Protein AF-A0AB35K454-F1 (afdb_monomer_lite)

Secondary structure (DSSP, 8-state):
--------TT-PPPTT-------TTS---GGGGSTTGGGT-S-------TT--HHHHHHHHHH-HHHHHHHHHHHTT--GGGS-HHHHT-HHHHHHHHHHHHHHHHHHHHS-HHHHHHHHH-HHHHHHHHHHHHHTTTS---------HHHHHHHHHHHHHTTS-SSSSHHHHHHHHSS---HHHHHHHHHHH-----S-----

Foldseek 3Di:
DPPPPPDDLVDQADPPPPPPPPPVPDPDDPVCPDPVNSLVSPDQAQFDPLLDAQVLLVVCCVPQQLLSLLNLVSRLSHRCVVDDPVLVPDLLNSLSSLLSSFVSLLVCLPPNQLVVVVVSPDVSNVSNSVSNVVVNPPGYDRDHHPDDPVVSNVSSPVQNLQSGDDRSHQVVNCVSPVDGHDVVSVVCCCVPVVRDDTNPDPDD

Sequence (204 aa):
MAQDKVFSPTLIPSLDNEIKVCHADELLDPLLCNSIVKILNYHTTVPYTFMMNQAQWDWVKQHYPFEHDLAIRFGLEFDLRQFSDEVLERYSFHTMMYLKFTLYAQKHSRNKGAEMITELAKDTFKARMAIAKQNFGEIIDLALSNASKPVLAANALATYTNNGPYGINEYMYKNVFGRTYDQATVSLYIQKYHYSPPNNRFSL

Radius of gyration: 17.92 Å; chains: 1; bounding box: 44×45×48 Å

pLDDT: mean 75.8, std 20.9, range [28.28, 96.69]

Structure (mmCIF, N/CA/C/O backbone):
data_AF-A0AB35K454-F1
#
_entry.id   AF-A0AB35K454-F1
#
loop_
_atom_site.group_PDB
_atom_site.id
_atom_site.type_symbol
_atom_site.label_atom_id
_atom_site.label_alt_id
_atom_site.label_comp_id
_atom_site.label_asym_id
_atom_site.label_entity_id
_atom_site.label_seq_id
_atom_site.pdbx_PDB_ins_code
_atom_site.Cartn_x
_atom_site.Cartn_y
_atom_site.Cartn_z
_atom_site.occupancy
_atom_site.B_iso_or_equiv
_atom_site.auth_seq_id
_atom_site.auth_comp_id
_atom_site.auth_asym_id
_atom_site.auth_atom_id
_atom_site.pdbx_PDB_model_num
ATOM 1 N N . MET A 1 1 ? -2.600 -1.052 32.392 1.00 28.28 1 MET A N 1
ATOM 2 C CA . MET A 1 1 ? -2.742 0.076 31.448 1.00 28.28 1 MET A CA 1
ATOM 3 C C . MET A 1 1 ? -1.618 -0.042 30.439 1.00 28.28 1 MET A C 1
ATOM 5 O O . MET A 1 1 ? -0.509 0.394 30.723 1.00 28.28 1 MET A O 1
ATOM 9 N N . ALA A 1 2 ? -1.859 -0.752 29.337 1.00 30.86 2 ALA A N 1
ATOM 10 C CA . ALA A 1 2 ? -0.888 -0.815 28.255 1.00 30.86 2 ALA A CA 1
ATOM 11 C C . ALA A 1 2 ? -0.759 0.599 27.682 1.00 30.86 2 ALA A C 1
ATOM 13 O O . ALA A 1 2 ? -1.766 1.232 27.375 1.00 30.86 2 ALA A O 1
ATOM 14 N N . GLN A 1 3 ? 0.461 1.130 27.642 1.00 31.09 3 GLN A N 1
ATOM 15 C CA . GLN A 1 3 ? 0.734 2.357 26.911 1.00 31.09 3 GLN A CA 1
ATOM 16 C C . GLN A 1 3 ? 0.410 2.078 25.447 1.00 31.09 3 GLN A C 1
ATOM 18 O O . GLN A 1 3 ? 1.180 1.398 24.768 1.00 31.09 3 GLN A O 1
ATOM 23 N N . ASP A 1 4 ? -0.717 2.605 24.974 1.00 35.97 4 ASP A N 1
ATOM 24 C CA . ASP A 1 4 ? -0.945 2.828 23.555 1.00 35.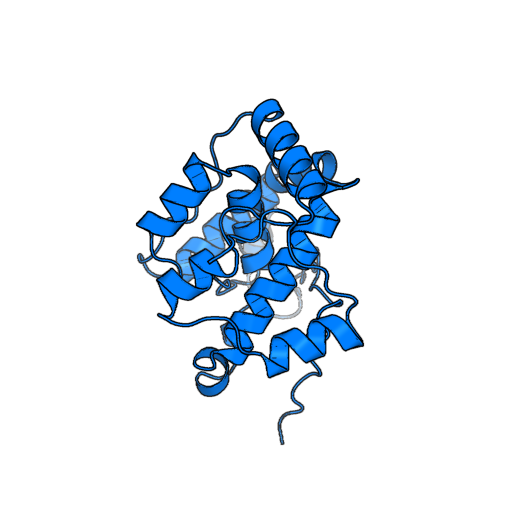97 4 ASP A CA 1
ATOM 25 C C . ASP A 1 4 ? 0.242 3.658 23.066 1.00 35.97 4 ASP A C 1
ATOM 27 O O . ASP A 1 4 ? 0.329 4.865 23.317 1.00 35.97 4 ASP A O 1
ATOM 31 N N . LYS A 1 5 ? 1.233 2.990 22.460 1.00 41.53 5 LYS A N 1
ATOM 32 C CA . LYS A 1 5 ? 2.366 3.653 21.818 1.00 41.53 5 LYS A CA 1
ATOM 33 C C . LYS A 1 5 ? 1.762 4.685 20.884 1.00 41.53 5 LYS A C 1
ATOM 35 O O . LYS A 1 5 ? 1.104 4.316 19.914 1.00 41.53 5 LYS A O 1
ATOM 40 N N . VAL A 1 6 ? 1.958 5.963 21.207 1.00 39.09 6 VAL A N 1
ATOM 41 C CA . VAL A 1 6 ? 1.466 7.093 20.421 1.00 39.09 6 VAL A CA 1
ATOM 42 C C . VAL A 1 6 ? 1.948 6.888 18.990 1.00 39.09 6 VAL A C 1
ATOM 44 O O . VAL A 1 6 ? 3.132 7.031 18.680 1.00 39.09 6 VAL A O 1
ATOM 47 N N . PHE A 1 7 ? 1.027 6.442 18.141 1.00 48.97 7 PHE A N 1
ATOM 48 C CA . PHE A 1 7 ? 1.335 5.917 16.825 1.00 48.97 7 PHE A CA 1
ATOM 49 C C . PHE A 1 7 ? 1.610 7.105 15.906 1.00 48.97 7 PHE A C 1
ATOM 51 O O . PHE A 1 7 ? 0.697 7.649 15.289 1.00 48.97 7 PHE A O 1
ATOM 58 N N . SER A 1 8 ? 2.862 7.567 15.847 1.00 46.09 8 SER A N 1
ATOM 59 C CA . SER A 1 8 ? 3.213 8.668 14.952 1.00 46.09 8 SER A CA 1
ATOM 60 C C . SER A 1 8 ? 3.101 8.204 13.489 1.00 46.09 8 SER A C 1
ATOM 62 O O . SER A 1 8 ? 3.703 7.200 13.106 1.00 46.09 8 SER A O 1
ATOM 64 N N . PRO A 1 9 ? 2.357 8.905 12.627 1.00 42.72 9 PRO A N 1
ATOM 65 C CA . PRO A 1 9 ? 2.282 8.668 11.184 1.00 42.72 9 PRO A CA 1
ATOM 66 C C . PRO A 1 9 ? 3.576 8.931 10.431 1.00 42.72 9 PRO A C 1
ATOM 68 O O . PRO A 1 9 ? 3.744 8.419 9.331 1.00 42.72 9 PRO A O 1
ATOM 71 N N . THR A 1 10 ? 4.497 9.689 11.023 1.00 45.75 10 THR A N 1
ATOM 72 C CA . THR A 1 10 ? 5.820 9.962 10.448 1.00 45.75 10 THR A CA 1
ATOM 73 C C . THR A 1 10 ? 6.874 8.931 10.845 1.00 45.75 10 THR A C 1
ATOM 75 O O . THR A 1 10 ? 7.911 8.844 10.188 1.00 45.75 10 THR A O 1
ATOM 78 N N . LEU A 1 11 ? 6.616 8.129 11.884 1.00 47.38 11 LEU A N 1
ATOM 79 C CA . LEU A 1 11 ? 7.475 7.014 12.274 1.00 47.38 11 LEU A CA 1
ATOM 80 C C . LEU A 1 11 ? 6.983 5.758 11.564 1.00 47.38 11 LEU A C 1
ATOM 82 O O . LEU A 1 11 ? 6.080 5.060 12.021 1.00 47.38 11 LEU A O 1
ATOM 86 N N . ILE A 1 12 ? 7.577 5.523 10.404 1.00 48.66 12 ILE A N 1
ATOM 87 C CA . ILE A 1 12 ? 7.423 4.289 9.650 1.00 48.66 12 ILE A CA 1
ATOM 88 C C . ILE A 1 12 ? 8.554 3.360 10.109 1.00 48.66 12 ILE A C 1
ATOM 90 O O . ILE A 1 12 ? 9.718 3.758 9.983 1.00 48.66 12 ILE A O 1
ATOM 94 N N . PRO A 1 13 ? 8.252 2.195 10.715 1.00 48.22 13 PRO A N 1
ATOM 95 C CA . PRO A 1 13 ? 9.276 1.267 11.180 1.00 48.22 13 PRO A CA 1
ATOM 96 C C . PRO A 1 13 ? 10.201 0.878 10.028 1.00 48.22 13 PRO A C 1
ATOM 98 O O . PRO A 1 13 ? 9.738 0.532 8.944 1.00 48.22 13 PRO A O 1
ATOM 101 N N . SER A 1 14 ? 11.516 0.938 10.249 1.00 49.78 14 SER A N 1
ATOM 102 C CA . SER A 1 14 ? 12.447 0.467 9.230 1.00 49.78 14 SER A CA 1
ATOM 103 C C . SER A 1 14 ? 12.357 -1.051 9.114 1.00 49.78 14 SER A C 1
ATOM 105 O O . SER A 1 14 ? 12.509 -1.765 10.107 1.00 49.78 14 SER A O 1
ATOM 107 N N . LEU A 1 15 ? 12.192 -1.549 7.888 1.00 52.03 15 LEU A N 1
ATOM 108 C CA . LEU A 1 15 ? 12.419 -2.965 7.589 1.00 52.03 15 LEU A CA 1
ATOM 109 C C . LEU A 1 15 ? 13.892 -3.367 7.782 1.00 52.03 15 LEU A C 1
ATOM 111 O O . LEU A 1 15 ? 14.179 -4.555 7.932 1.00 52.03 15 LEU A O 1
ATOM 115 N N . ASP A 1 16 ? 14.809 -2.401 7.861 1.00 45.69 16 ASP A N 1
ATOM 116 C CA . ASP A 1 16 ? 16.240 -2.626 8.099 1.00 45.69 16 ASP A CA 1
ATOM 117 C C . ASP A 1 16 ? 16.569 -2.906 9.571 1.00 45.69 16 ASP A C 1
ATOM 119 O O . ASP A 1 16 ? 17.739 -3.061 9.918 1.00 45.69 16 ASP A O 1
ATOM 123 N N . ASN A 1 17 ? 15.562 -3.013 10.447 1.00 43.94 17 ASN A N 1
ATOM 124 C CA . ASN A 1 17 ? 15.747 -3.587 11.774 1.00 43.94 17 ASN A CA 1
ATOM 125 C C . ASN A 1 17 ? 16.023 -5.093 11.626 1.00 43.94 17 ASN A C 1
ATOM 127 O O . ASN A 1 17 ? 15.150 -5.937 11.825 1.00 43.94 17 ASN A O 1
ATOM 131 N N . GLU A 1 18 ? 17.248 -5.434 11.228 1.00 41.16 18 GLU A N 1
ATOM 132 C CA . GLU A 1 18 ? 17.821 -6.761 11.403 1.00 41.16 18 GLU A CA 1
ATOM 133 C C . GLU A 1 18 ? 17.867 -7.052 12.904 1.00 41.16 18 GLU A C 1
ATOM 135 O O . GLU A 1 18 ? 18.834 -6.732 13.595 1.00 41.16 18 GLU A O 1
ATOM 140 N N . ILE A 1 19 ? 16.809 -7.652 13.444 1.00 40.97 19 ILE A N 1
ATOM 141 C CA . ILE A 1 19 ? 16.920 -8.299 14.744 1.00 40.97 19 ILE A CA 1
ATOM 142 C C . ILE A 1 19 ? 17.792 -9.531 14.500 1.00 40.97 19 ILE A C 1
ATOM 144 O O . ILE A 1 19 ? 17.350 -10.513 13.906 1.00 40.97 19 ILE A O 1
ATOM 148 N N . LYS A 1 20 ? 19.066 -9.458 14.897 1.00 37.28 20 LYS A N 1
ATOM 149 C CA . LYS A 1 20 ? 19.961 -10.617 14.915 1.00 37.28 20 LYS A CA 1
ATOM 150 C C . LYS A 1 20 ? 19.454 -11.606 15.965 1.00 37.28 20 LYS A C 1
ATOM 152 O O . LYS A 1 20 ? 19.885 -11.561 17.108 1.00 37.28 20 LYS A O 1
ATOM 157 N N . VAL A 1 21 ? 18.564 -12.517 15.586 1.00 44.28 21 VAL A N 1
ATOM 158 C CA . VAL A 1 21 ? 18.159 -13.637 16.450 1.00 44.28 21 VAL A CA 1
ATOM 159 C C . VAL A 1 21 ? 19.114 -14.821 16.239 1.00 44.28 21 VAL A C 1
ATOM 161 O O . VAL A 1 21 ? 18.736 -15.880 15.771 1.00 44.28 21 VAL A O 1
ATOM 164 N N . CYS A 1 22 ? 20.398 -14.622 16.526 1.00 42.25 22 CYS A N 1
ATOM 165 C CA . CYS A 1 22 ? 21.315 -15.710 16.889 1.00 42.25 22 CYS A CA 1
ATOM 166 C C . CYS A 1 22 ? 22.112 -15.162 18.077 1.00 42.25 22 CYS A C 1
ATOM 168 O O . CYS A 1 22 ? 23.225 -14.664 17.905 1.00 42.25 22 CYS A O 1
ATOM 170 N N . HIS A 1 23 ? 21.500 -15.153 19.259 1.00 40.69 23 HIS A N 1
ATOM 171 C CA . HIS A 1 23 ? 22.262 -15.061 20.497 1.00 40.69 23 HIS A CA 1
ATOM 172 C C . HIS A 1 23 ? 22.835 -16.457 20.743 1.00 40.69 23 HIS A C 1
ATOM 174 O O . HIS A 1 23 ? 22.085 -17.419 20.869 1.00 40.69 23 HIS A O 1
ATOM 180 N N . ALA A 1 24 ? 24.164 -16.578 20.727 1.00 43.00 24 ALA A N 1
ATOM 181 C CA . ALA A 1 24 ? 24.887 -17.835 20.956 1.00 43.00 24 ALA A CA 1
ATOM 182 C C . ALA A 1 24 ? 24.748 -18.355 22.408 1.00 43.00 24 ALA A C 1
ATOM 184 O O . ALA A 1 24 ? 25.388 -19.329 22.798 1.00 43.00 24 ALA A O 1
ATOM 185 N N . ASP A 1 25 ? 23.941 -17.662 23.203 1.00 45.84 25 ASP A N 1
ATOM 186 C CA . ASP A 1 25 ? 23.730 -17.791 24.632 1.00 45.84 25 ASP A CA 1
ATOM 187 C C . ASP A 1 25 ? 22.611 -18.802 24.957 1.00 45.84 25 ASP A C 1
ATOM 189 O O . ASP A 1 25 ? 22.569 -19.348 26.059 1.00 45.84 25 ASP A O 1
ATOM 193 N N . GLU A 1 26 ? 21.719 -19.084 24.002 1.00 43.59 26 GLU A N 1
ATOM 194 C CA . GLU A 1 26 ? 20.660 -20.081 24.142 1.00 43.59 26 GLU A CA 1
ATOM 195 C C . GLU A 1 26 ? 20.971 -21.286 23.254 1.00 43.59 26 GLU A C 1
ATOM 197 O O . GLU A 1 26 ? 21.019 -21.185 22.034 1.00 43.59 26 GLU A O 1
ATOM 202 N N . LEU A 1 27 ? 21.216 -22.405 23.933 1.00 38.41 27 LEU A N 1
ATOM 203 C CA . LEU A 1 27 ? 21.399 -23.809 23.543 1.00 38.41 27 LEU A CA 1
ATOM 204 C C . LEU A 1 27 ? 20.654 -24.317 22.275 1.00 38.41 27 LEU A C 1
ATOM 206 O O . LEU A 1 27 ? 19.952 -25.326 22.316 1.00 38.41 27 LEU A O 1
ATOM 210 N N . LEU A 1 28 ? 20.837 -23.672 21.126 1.00 37.31 28 LEU A N 1
ATOM 211 C CA . LEU A 1 28 ? 20.409 -24.135 19.810 1.00 37.31 28 LEU A CA 1
ATOM 212 C C . LEU A 1 28 ? 21.628 -24.225 18.887 1.00 37.31 28 LEU A C 1
ATOM 214 O O . LEU A 1 28 ? 22.440 -23.311 18.770 1.00 37.31 28 LEU A O 1
ATOM 218 N N . ASP A 1 29 ? 21.753 -25.409 18.302 1.00 38.00 29 ASP A N 1
ATOM 219 C CA . ASP A 1 29 ? 22.904 -25.962 17.595 1.00 38.00 29 ASP A CA 1
ATOM 220 C C . ASP A 1 29 ? 23.576 -24.973 16.605 1.00 38.00 29 ASP A C 1
ATOM 222 O O . ASP A 1 29 ? 22.890 -24.421 15.736 1.00 38.00 29 ASP A O 1
ATOM 226 N N . PRO A 1 30 ? 24.912 -24.764 16.660 1.00 42.81 30 PRO A N 1
ATOM 227 C CA . PRO A 1 30 ? 25.653 -23.902 15.727 1.00 42.81 30 PRO A CA 1
ATOM 228 C C . PRO A 1 30 ? 25.493 -24.273 14.239 1.00 42.81 30 PRO A C 1
ATOM 230 O O . PRO A 1 30 ? 25.802 -23.455 13.368 1.00 42.81 30 PRO A O 1
ATOM 233 N N . LEU A 1 31 ? 24.956 -25.454 13.917 1.00 40.16 31 LEU A N 1
ATOM 234 C CA . LEU A 1 31 ? 24.559 -25.843 12.557 1.00 40.16 31 LEU A CA 1
ATOM 235 C C . LEU A 1 31 ? 23.378 -25.026 11.987 1.00 40.16 31 LEU A C 1
ATOM 237 O O . LEU A 1 31 ? 23.236 -24.939 10.765 1.00 40.16 31 LEU A O 1
ATOM 241 N N . LEU A 1 32 ? 22.575 -24.374 12.837 1.00 42.12 32 LEU A N 1
ATOM 242 C CA . LEU A 1 32 ? 21.428 -23.541 12.448 1.00 42.12 32 LEU A CA 1
ATOM 243 C C . LEU A 1 32 ? 21.767 -22.047 12.272 1.00 42.12 32 LEU A C 1
ATOM 245 O O . LEU A 1 32 ? 20.890 -21.269 11.932 1.00 42.12 32 LEU A O 1
ATOM 249 N N . CYS A 1 33 ? 23.018 -21.606 12.433 1.00 44.41 33 CYS A N 1
ATOM 250 C CA . CYS A 1 33 ? 23.422 -20.222 12.113 1.00 44.41 33 CYS A CA 1
ATOM 251 C C . CYS A 1 33 ? 24.420 -20.185 10.935 1.00 44.41 33 CYS A C 1
ATOM 253 O O . CYS A 1 33 ? 25.342 -19.371 10.901 1.00 44.41 33 CYS A O 1
ATOM 255 N N . ASN A 1 34 ? 24.242 -21.065 9.941 1.00 39.00 34 ASN A N 1
ATOM 256 C CA . ASN A 1 34 ? 24.997 -21.024 8.684 1.00 39.00 34 ASN A CA 1
ATOM 257 C C . ASN A 1 34 ? 24.403 -19.976 7.712 1.00 39.00 34 ASN A C 1
ATOM 259 O O . ASN A 1 34 ? 23.253 -19.561 7.853 1.00 39.00 34 ASN A O 1
ATOM 263 N N . SER A 1 35 ? 25.152 -19.537 6.699 1.00 42.75 35 SER A N 1
ATOM 264 C CA . SER A 1 35 ? 24.737 -18.500 5.730 1.00 42.75 35 SER A CA 1
ATOM 265 C C . SER A 1 35 ? 23.432 -18.817 4.980 1.00 42.75 35 SER A C 1
ATOM 267 O O . SER A 1 35 ? 22.731 -17.896 4.571 1.00 42.75 35 SER A O 1
ATOM 269 N N . ILE A 1 36 ? 23.076 -20.100 4.872 1.00 36.56 36 ILE A N 1
ATOM 270 C CA . ILE A 1 36 ? 21.800 -20.602 4.332 1.00 36.56 36 ILE A CA 1
ATOM 271 C C . ILE A 1 36 ? 20.643 -20.414 5.337 1.00 36.56 36 ILE A C 1
ATOM 273 O O . ILE A 1 36 ? 19.512 -20.151 4.942 1.00 36.56 36 ILE A O 1
ATOM 277 N N . VAL A 1 37 ? 20.923 -20.468 6.642 1.00 35.47 37 VAL A N 1
ATOM 278 C CA . VAL A 1 37 ? 19.938 -20.349 7.733 1.00 35.47 37 VAL A CA 1
ATOM 279 C C . VAL A 1 37 ? 19.738 -18.899 8.197 1.00 35.47 37 VAL A C 1
ATOM 281 O O . VAL A 1 37 ? 18.740 -18.589 8.840 1.00 35.47 37 VAL A O 1
ATOM 284 N N . LYS A 1 38 ? 20.574 -17.946 7.754 1.00 39.31 38 LYS A N 1
ATOM 285 C CA . LYS A 1 38 ? 20.259 -16.502 7.861 1.00 39.31 38 LYS A CA 1
ATOM 286 C C . LYS A 1 38 ? 18.905 -16.136 7.240 1.00 39.31 38 LYS A C 1
ATOM 288 O O . LYS A 1 38 ? 18.320 -15.131 7.628 1.00 39.31 38 LYS A O 1
ATOM 293 N N . ILE A 1 39 ? 18.410 -16.951 6.307 1.00 41.53 39 ILE A N 1
ATOM 294 C CA . ILE A 1 39 ? 17.088 -16.806 5.693 1.00 41.53 39 ILE A CA 1
ATOM 295 C C . ILE A 1 39 ? 15.963 -17.137 6.693 1.00 41.53 39 ILE A C 1
ATOM 297 O O . ILE A 1 39 ? 14.863 -16.633 6.540 1.00 41.53 39 ILE A O 1
ATOM 301 N N . LEU A 1 40 ? 16.206 -17.923 7.744 1.00 38.62 40 LEU A N 1
ATOM 302 C CA . LEU A 1 40 ? 15.171 -18.347 8.700 1.00 38.62 40 LEU A CA 1
ATOM 303 C C . LEU A 1 40 ? 15.040 -17.440 9.935 1.00 38.62 40 LEU A C 1
ATOM 305 O O . LEU A 1 40 ? 14.045 -17.530 10.643 1.00 38.62 40 LEU A O 1
ATOM 309 N N . ASN A 1 41 ? 15.972 -16.506 10.147 1.00 42.06 41 ASN A N 1
ATOM 310 C CA . ASN A 1 41 ? 15.910 -15.529 11.245 1.00 42.06 41 ASN A CA 1
ATOM 311 C C . ASN A 1 41 ? 15.178 -14.230 10.882 1.00 42.06 41 ASN A C 1
ATOM 313 O O . ASN A 1 41 ? 15.377 -13.196 11.523 1.00 42.06 41 ASN A O 1
ATOM 317 N N . TYR A 1 42 ? 14.336 -14.245 9.849 1.00 49.34 42 TYR A N 1
ATOM 318 C CA . TYR A 1 42 ? 13.427 -13.130 9.630 1.00 49.34 42 TYR A CA 1
ATOM 319 C C . TYR A 1 42 ? 12.235 -13.283 10.566 1.00 49.34 42 TYR A C 1
AT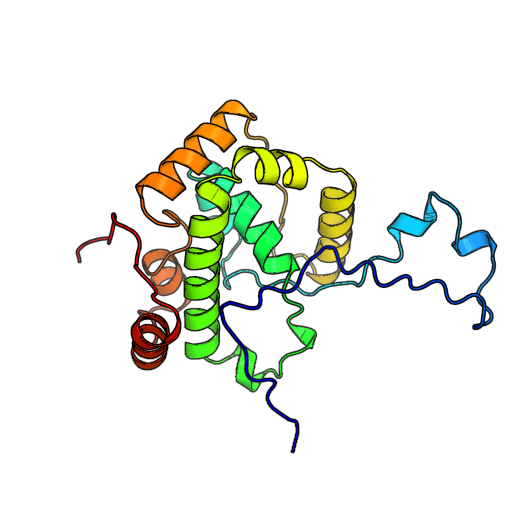OM 321 O O . TYR A 1 42 ? 11.511 -14.274 10.510 1.00 49.34 42 TYR A O 1
ATOM 329 N N . HIS A 1 43 ? 12.038 -12.275 11.414 1.00 55.25 43 HIS A N 1
ATOM 330 C CA . HIS A 1 43 ? 10.811 -12.100 12.177 1.00 55.25 43 HIS A CA 1
ATOM 331 C C . HIS A 1 43 ? 9.610 -12.337 11.250 1.00 55.25 43 HIS A C 1
ATOM 333 O O . HIS A 1 43 ? 9.445 -11.638 10.246 1.00 55.25 43 HIS A O 1
ATOM 339 N N . THR A 1 44 ? 8.805 -13.355 11.557 1.00 62.50 44 THR A N 1
ATOM 340 C CA . THR A 1 44 ? 7.541 -13.589 10.861 1.00 62.50 44 THR A CA 1
ATOM 341 C C . THR A 1 44 ? 6.670 -12.373 11.108 1.00 62.50 44 THR A C 1
ATOM 343 O O . THR A 1 44 ? 6.527 -11.974 12.248 1.00 62.50 44 THR A O 1
ATOM 346 N N . THR A 1 45 ? 6.138 -11.725 10.082 1.00 66.38 45 THR A N 1
ATOM 347 C CA . THR A 1 45 ? 5.256 -10.558 10.239 1.00 66.38 45 THR A CA 1
ATOM 348 C C . THR A 1 45 ? 3.896 -10.951 9.696 1.00 66.38 45 THR A C 1
ATOM 350 O O . THR A 1 45 ? 3.851 -11.534 8.613 1.00 66.38 45 THR A O 1
ATOM 353 N N . VAL A 1 46 ? 2.810 -10.639 10.413 1.00 77.38 46 VAL A N 1
ATOM 354 C CA . VAL A 1 46 ? 1.458 -10.644 9.836 1.00 77.38 46 VAL A CA 1
ATOM 355 C C . VAL A 1 46 ? 1.239 -9.258 9.229 1.00 77.38 46 VAL A C 1
ATOM 357 O O . VAL A 1 46 ? 0.994 -8.319 9.979 1.00 77.38 46 VAL A O 1
ATOM 360 N N . PRO A 1 47 ? 1.404 -9.076 7.911 1.00 83.94 47 PRO A N 1
ATOM 361 C CA . PRO A 1 47 ? 1.434 -7.761 7.280 1.00 83.94 47 PRO A CA 1
ATOM 362 C C . PRO A 1 47 ? 0.044 -7.145 7.183 1.00 83.94 47 PRO A C 1
ATOM 364 O O . PRO A 1 47 ? -0.964 -7.842 7.060 1.00 83.94 47 PRO A O 1
ATOM 367 N N . TYR A 1 48 ? -0.008 -5.819 7.113 1.00 90.19 48 TYR A N 1
ATOM 368 C CA . TYR A 1 48 ? -1.242 -5.130 6.757 1.00 90.19 48 TYR A CA 1
ATOM 369 C C . TYR A 1 48 ? -1.573 -5.290 5.264 1.00 90.19 48 TYR A C 1
ATOM 371 O O . TYR A 1 48 ? -0.774 -4.924 4.405 1.00 90.19 48 TYR A O 1
ATOM 379 N N . THR A 1 49 ? -2.773 -5.781 4.948 1.00 91.12 49 THR A N 1
ATOM 380 C CA . THR A 1 49 ? -3.207 -6.101 3.571 1.00 91.12 49 THR A CA 1
ATOM 381 C C . THR A 1 49 ? -4.224 -5.127 2.995 1.00 91.12 49 THR A C 1
ATOM 383 O O . THR A 1 49 ? -4.859 -5.423 1.984 1.00 91.12 49 THR A O 1
ATOM 386 N N . PHE A 1 50 ? -4.447 -3.989 3.658 1.00 94.75 50 PHE A N 1
ATOM 387 C CA . PHE A 1 50 ? -5.504 -3.041 3.288 1.00 94.75 50 PHE A CA 1
ATOM 388 C C . PHE A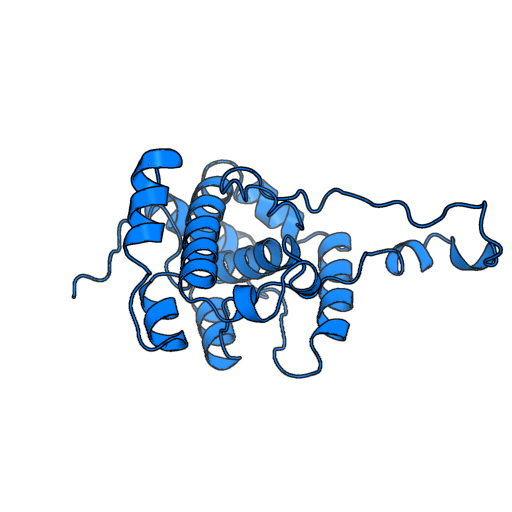 1 50 ? -6.923 -3.632 3.326 1.00 94.75 50 PHE A C 1
ATOM 390 O O . PHE A 1 50 ? -7.858 -2.974 2.866 1.00 94.75 50 PHE A O 1
ATOM 397 N N . MET A 1 51 ? -7.073 -4.834 3.905 1.00 92.88 51 MET A N 1
ATOM 398 C CA . MET A 1 51 ? -8.286 -5.658 3.897 1.00 92.88 51 MET A CA 1
ATOM 399 C C . MET A 1 51 ? -8.823 -5.940 2.484 1.00 92.88 51 MET A C 1
ATOM 401 O O . MET A 1 51 ? -9.999 -6.237 2.299 1.00 92.88 51 MET A O 1
ATOM 405 N N . MET A 1 52 ? -7.952 -5.854 1.477 1.00 93.69 52 MET A N 1
ATOM 406 C CA . MET A 1 52 ? -8.295 -6.135 0.089 1.00 93.69 52 MET A CA 1
ATOM 407 C C . MET A 1 52 ? -8.371 -7.642 -0.165 1.00 93.69 52 MET A C 1
ATOM 409 O O . MET A 1 52 ? -7.538 -8.404 0.325 1.00 93.69 52 MET A O 1
ATOM 413 N N . ASN A 1 53 ? -9.330 -8.067 -0.985 1.00 92.31 53 ASN A N 1
ATOM 414 C CA . ASN A 1 53 ? -9.396 -9.433 -1.503 1.00 92.31 53 ASN A CA 1
ATOM 415 C C . ASN A 1 53 ? -8.433 -9.642 -2.691 1.00 92.31 53 ASN A C 1
ATOM 417 O O . ASN A 1 53 ? -7.855 -8.687 -3.215 1.00 92.31 53 ASN A O 1
ATOM 421 N N . GLN A 1 54 ? -8.273 -10.892 -3.143 1.00 90.38 54 GLN A N 1
ATOM 422 C CA . GLN A 1 54 ? -7.345 -11.228 -4.232 1.00 90.38 54 GLN A CA 1
ATOM 423 C C . GLN A 1 54 ? -7.637 -10.457 -5.529 1.00 90.38 54 GLN A C 1
ATOM 425 O O . GLN A 1 54 ? -6.718 -9.916 -6.132 1.00 90.38 54 GLN A O 1
ATOM 430 N N . ALA A 1 55 ? -8.907 -10.334 -5.929 1.00 92.44 55 ALA A N 1
ATOM 431 C CA . ALA A 1 55 ? -9.273 -9.628 -7.158 1.00 92.44 55 ALA A CA 1
ATOM 432 C C . ALA A 1 55 ? -8.897 -8.136 -7.109 1.00 92.44 55 ALA A C 1
ATOM 434 O O . ALA A 1 55 ? -8.475 -7.562 -8.112 1.00 92.44 55 ALA A O 1
ATOM 435 N N . GLN A 1 56 ? -9.013 -7.505 -5.938 1.00 94.75 56 GLN A N 1
ATOM 436 C CA . GLN A 1 56 ? -8.574 -6.126 -5.723 1.00 94.75 56 GLN A CA 1
ATOM 437 C C . GLN A 1 56 ? -7.047 -6.013 -5.796 1.00 94.75 56 GLN A C 1
ATOM 439 O O . GLN A 1 56 ? -6.543 -5.095 -6.443 1.00 94.75 56 GLN A O 1
ATOM 444 N N . TRP A 1 57 ? -6.309 -6.947 -5.189 1.00 94.50 57 TRP A N 1
ATOM 445 C CA . TRP A 1 57 ? -4.846 -7.007 -5.301 1.00 94.50 57 TRP A CA 1
ATOM 446 C C . TRP A 1 57 ? -4.385 -7.186 -6.750 1.00 94.50 57 TRP A C 1
ATOM 448 O O . TRP A 1 57 ? -3.536 -6.425 -7.216 1.00 94.50 57 TRP A O 1
ATOM 458 N N . ASP A 1 58 ? -4.992 -8.117 -7.484 1.00 93.38 58 ASP A N 1
ATOM 459 C CA . ASP A 1 58 ? -4.686 -8.378 -8.892 1.00 93.38 58 ASP A CA 1
ATOM 460 C C . ASP A 1 58 ? -4.981 -7.158 -9.770 1.00 93.38 58 ASP A C 1
ATOM 462 O O . ASP A 1 58 ? -4.185 -6.809 -10.646 1.00 93.38 58 ASP A O 1
ATOM 466 N N . TRP A 1 59 ? -6.083 -6.452 -9.500 1.00 94.62 59 TRP A N 1
ATOM 467 C CA . TRP A 1 59 ? -6.422 -5.227 -10.218 1.00 94.62 59 TRP A CA 1
ATOM 468 C C . TRP A 1 59 ? -5.361 -4.139 -10.012 1.00 94.62 59 TRP A C 1
ATOM 470 O O . TRP A 1 59 ? -4.892 -3.559 -10.995 1.00 94.62 59 TRP A O 1
ATOM 480 N N . VAL A 1 60 ? -4.919 -3.896 -8.769 1.00 95.06 60 VAL A N 1
ATOM 481 C CA . VAL A 1 60 ? -3.845 -2.921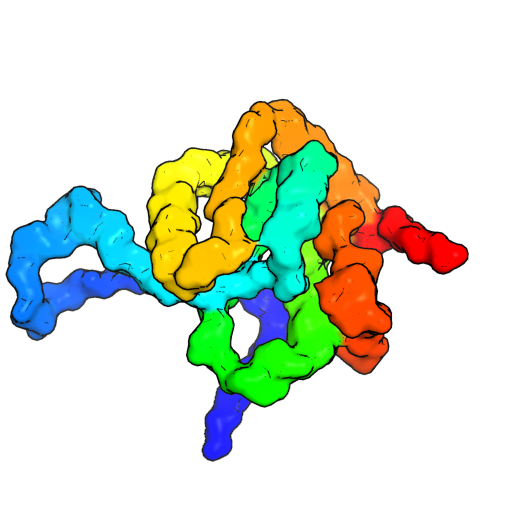 -8.494 1.00 95.06 60 VAL A CA 1
ATOM 482 C C . VAL A 1 60 ? -2.534 -3.381 -9.132 1.00 95.06 60 VAL A C 1
ATOM 484 O O . VAL A 1 60 ? -1.855 -2.574 -9.758 1.00 95.06 60 VAL A O 1
ATOM 487 N N . LYS A 1 61 ? -2.199 -4.674 -9.060 1.00 94.19 61 LYS A N 1
ATOM 488 C CA . LYS A 1 61 ? -1.002 -5.248 -9.694 1.00 94.19 61 LYS A CA 1
ATOM 489 C C . LYS A 1 61 ? -0.966 -5.003 -11.201 1.00 94.19 61 LYS A C 1
ATOM 491 O O . LYS A 1 61 ? 0.087 -4.677 -11.745 1.00 94.19 61 LYS A O 1
ATOM 496 N N . GLN A 1 62 ? -2.108 -5.158 -11.868 1.00 92.81 62 GLN A N 1
ATOM 497 C CA . GLN A 1 62 ? -2.232 -5.007 -13.314 1.00 92.81 62 GLN A CA 1
ATOM 498 C C . GLN A 1 62 ? -2.181 -3.538 -13.765 1.00 92.81 62 GLN A C 1
ATOM 500 O O . GLN A 1 62 ? -1.581 -3.246 -14.798 1.00 92.81 62 GLN A O 1
ATOM 505 N N . HIS A 1 63 ? -2.797 -2.620 -13.013 1.00 93.19 63 HIS A N 1
ATOM 506 C CA . HIS A 1 63 ? -2.945 -1.215 -13.422 1.00 93.19 63 HIS A CA 1
ATOM 507 C C . HIS A 1 63 ? -1.853 -0.299 -12.846 1.00 93.19 63 HIS A C 1
ATOM 509 O O . HIS A 1 63 ? -1.399 0.631 -13.517 1.00 93.19 63 HIS A O 1
ATOM 515 N N . TYR A 1 64 ? -1.402 -0.574 -11.620 1.00 94.19 64 TYR A N 1
ATOM 516 C CA . TYR A 1 64 ? -0.455 0.242 -10.857 1.00 94.19 64 TYR A CA 1
ATOM 517 C C . TYR A 1 64 ? 0.627 -0.630 -10.185 1.00 94.19 64 TYR A C 1
ATOM 519 O O . TYR A 1 64 ? 0.708 -0.697 -8.956 1.00 94.19 64 TYR A O 1
ATOM 527 N N . PRO A 1 65 ? 1.488 -1.317 -10.963 1.00 93.25 65 PRO A N 1
ATOM 528 C CA . PRO A 1 65 ? 2.433 -2.305 -10.436 1.00 93.25 65 PRO A CA 1
ATOM 529 C C . PRO A 1 65 ? 3.434 -1.742 -9.416 1.00 93.25 65 PRO A C 1
ATOM 531 O O . PRO A 1 65 ? 3.784 -2.433 -8.462 1.00 93.25 65 PRO A O 1
ATOM 534 N N . PHE A 1 66 ? 3.873 -0.484 -9.562 1.00 92.19 66 PHE A N 1
ATOM 535 C CA . PHE A 1 66 ? 4.758 0.129 -8.562 1.00 92.19 66 PHE A CA 1
ATOM 536 C C . PHE A 1 66 ? 4.030 0.351 -7.237 1.00 92.19 66 PHE A C 1
ATOM 538 O O . PHE A 1 66 ? 4.585 0.092 -6.175 1.00 92.19 66 PHE A O 1
ATOM 545 N N . GLU A 1 67 ? 2.784 0.815 -7.299 1.00 94.38 67 GLU A N 1
ATOM 546 C CA . GLU A 1 67 ? 1.953 1.029 -6.121 1.00 94.38 67 GLU A CA 1
ATOM 547 C C . GLU A 1 67 ? 1.641 -0.286 -5.405 1.00 94.38 67 GLU A C 1
ATOM 549 O O . GLU A 1 67 ? 1.759 -0.357 -4.185 1.00 94.38 67 GLU A O 1
ATOM 554 N N . HIS A 1 68 ? 1.324 -1.333 -6.168 1.00 95.19 68 HIS A N 1
ATOM 555 C CA . HIS A 1 68 ? 1.156 -2.693 -5.668 1.00 95.19 68 HIS A CA 1
ATOM 556 C C . HIS A 1 68 ? 2.391 -3.164 -4.884 1.00 95.19 68 HIS A C 1
ATOM 558 O O . HIS A 1 68 ? 2.288 -3.565 -3.723 1.00 95.19 68 HIS A O 1
ATOM 564 N N . ASP A 1 69 ? 3.576 -3.078 -5.492 1.00 92.69 69 ASP A N 1
ATOM 565 C CA . ASP A 1 69 ? 4.816 -3.550 -4.866 1.00 92.69 69 ASP A CA 1
ATOM 566 C C . ASP A 1 69 ? 5.180 -2.706 -3.636 1.00 92.69 69 ASP A C 1
ATOM 568 O O . ASP A 1 69 ? 5.656 -3.225 -2.620 1.00 92.69 69 ASP A O 1
ATOM 572 N N . LEU A 1 70 ? 4.885 -1.406 -3.691 1.00 92.62 70 LEU A N 1
ATOM 573 C CA . LEU A 1 70 ? 5.054 -0.496 -2.570 1.00 92.62 70 LEU A CA 1
ATOM 574 C C . LEU A 1 70 ? 4.089 -0.810 -1.418 1.00 92.62 70 LEU A C 1
ATOM 576 O O . LEU A 1 70 ? 4.478 -0.698 -0.257 1.00 92.62 70 LEU A O 1
ATOM 580 N N . ALA A 1 71 ? 2.857 -1.222 -1.714 1.00 93.81 71 ALA A N 1
ATOM 581 C CA . ALA A 1 71 ? 1.864 -1.613 -0.718 1.00 93.81 71 ALA A CA 1
ATOM 582 C C . ALA A 1 71 ? 2.251 -2.905 0.006 1.00 93.81 71 ALA A C 1
ATOM 584 O O . ALA A 1 71 ? 2.100 -2.975 1.224 1.00 93.81 71 ALA A O 1
ATOM 585 N N . ILE A 1 72 ? 2.825 -3.886 -0.701 1.00 90.56 72 ILE A N 1
ATOM 586 C CA . ILE A 1 72 ? 3.394 -5.093 -0.078 1.00 90.56 72 ILE A CA 1
ATOM 587 C C . ILE A 1 72 ? 4.519 -4.707 0.882 1.00 90.56 72 ILE A C 1
ATOM 589 O O . ILE A 1 72 ? 4.529 -5.120 2.042 1.00 90.56 72 ILE A O 1
ATOM 593 N N . ARG A 1 73 ? 5.462 -3.884 0.412 1.00 88.25 73 ARG A N 1
ATOM 594 C CA . ARG A 1 73 ? 6.577 -3.392 1.228 1.00 88.25 73 ARG A CA 1
ATOM 595 C C . ARG A 1 73 ? 6.082 -2.665 2.478 1.00 88.25 73 ARG A C 1
ATOM 597 O O . ARG A 1 73 ? 6.556 -2.971 3.566 1.00 88.25 73 ARG A O 1
ATOM 604 N N . PHE A 1 74 ? 5.134 -1.746 2.315 1.00 89.94 74 PHE A N 1
ATOM 605 C CA . PHE A 1 74 ? 4.509 -1.013 3.411 1.00 89.94 74 PHE A CA 1
ATOM 606 C C . PHE A 1 74 ? 3.813 -1.959 4.392 1.00 89.94 74 PHE A C 1
ATOM 608 O O . PHE A 1 74 ? 4.029 -1.858 5.592 1.00 89.94 74 PHE A O 1
ATOM 615 N N . GLY A 1 75 ? 3.019 -2.914 3.903 1.00 88.69 75 GLY A N 1
ATOM 616 C CA . GLY A 1 75 ? 2.321 -3.882 4.745 1.00 88.69 75 GLY A CA 1
ATOM 617 C C . GLY A 1 75 ? 3.275 -4.673 5.636 1.00 88.69 75 GLY A C 1
ATOM 618 O O . GLY A 1 75 ? 2.982 -4.875 6.811 1.00 88.69 75 GLY A O 1
ATOM 619 N N . LEU A 1 76 ? 4.441 -5.058 5.103 1.00 82.62 76 LEU A N 1
ATOM 620 C CA . LEU A 1 76 ? 5.493 -5.782 5.827 1.00 82.62 76 LEU A CA 1
ATOM 621 C C . LEU A 1 76 ? 6.173 -4.957 6.934 1.00 82.62 76 LEU A C 1
ATOM 623 O O . LEU A 1 76 ? 6.848 -5.539 7.783 1.00 82.62 76 LEU A O 1
ATOM 627 N N . GLU A 1 77 ? 6.009 -3.632 6.955 1.00 81.50 77 GLU A N 1
ATOM 628 C CA . GLU A 1 77 ? 6.508 -2.764 8.035 1.00 81.50 77 GLU A CA 1
ATOM 629 C C . GLU A 1 77 ? 5.616 -2.820 9.289 1.00 81.50 77 GLU A C 1
ATOM 631 O O . GLU A 1 77 ? 6.027 -2.357 10.355 1.00 81.50 77 GLU A O 1
ATOM 636 N N . PHE A 1 78 ? 4.418 -3.410 9.192 1.00 81.00 78 PHE A N 1
ATOM 637 C CA . PHE A 1 78 ? 3.458 -3.523 10.288 1.00 81.00 78 PHE A CA 1
ATOM 638 C C . PHE A 1 78 ? 3.162 -4.987 10.595 1.00 81.00 78 PHE A C 1
ATOM 640 O O . PHE A 1 78 ? 2.651 -5.708 9.748 1.00 81.00 78 PHE A O 1
ATOM 647 N N . ASP A 1 79 ? 3.431 -5.410 11.830 1.00 81.06 79 ASP A N 1
ATOM 648 C CA . ASP A 1 79 ? 2.992 -6.714 12.324 1.00 81.06 79 ASP A CA 1
ATOM 649 C C . ASP A 1 79 ? 1.660 -6.574 13.057 1.00 81.06 79 ASP A C 1
ATOM 651 O O . ASP A 1 79 ? 1.602 -6.012 14.154 1.00 81.06 79 ASP A O 1
ATOM 655 N N . LEU A 1 80 ? 0.589 -7.090 12.455 1.00 81.56 80 LEU A N 1
ATOM 656 C CA . LEU A 1 80 ? -0.767 -6.988 12.985 1.00 81.56 80 LEU A CA 1
ATOM 657 C C . LEU A 1 80 ? -0.929 -7.674 14.346 1.00 81.56 80 LEU A C 1
ATOM 659 O O . LEU A 1 80 ? -1.768 -7.246 15.129 1.00 81.56 80 LEU A O 1
ATOM 663 N N . ARG A 1 81 ? -0.072 -8.645 14.687 1.00 79.06 81 ARG A N 1
ATOM 664 C CA . ARG A 1 81 ? -0.072 -9.300 16.012 1.00 79.06 81 ARG A CA 1
ATOM 665 C C . ARG A 1 81 ? 0.286 -8.354 17.161 1.00 79.06 81 ARG A C 1
ATOM 667 O O . ARG A 1 81 ? 0.090 -8.698 18.320 1.00 79.06 81 ARG A O 1
ATOM 674 N N . GLN A 1 82 ? 0.835 -7.176 16.859 1.00 81.25 82 GLN A N 1
ATOM 675 C CA . GLN A 1 82 ? 1.130 -6.150 17.863 1.00 81.25 82 GLN A CA 1
ATOM 676 C C . GLN A 1 82 ? -0.104 -5.324 18.258 1.00 81.25 82 GLN A C 1
ATOM 678 O O . GLN A 1 82 ? -0.005 -4.488 19.157 1.00 81.25 82 GLN A O 1
ATOM 683 N N . PHE A 1 83 ? -1.243 -5.527 17.596 1.00 79.94 83 PHE A N 1
ATOM 684 C CA . PHE A 1 83 ? -2.492 -4.818 17.856 1.00 79.94 83 PHE A CA 1
ATOM 685 C C . PHE A 1 83 ? -3.535 -5.792 18.398 1.00 79.94 83 PHE A C 1
ATOM 687 O O . PHE A 1 83 ? -3.530 -6.968 18.044 1.00 79.94 83 PHE A O 1
ATOM 694 N N . SER A 1 84 ? -4.422 -5.301 19.264 1.00 82.94 84 SER A N 1
ATOM 695 C CA . SER A 1 84 ? -5.560 -6.096 19.720 1.00 82.94 84 SER A CA 1
ATOM 696 C C . SER A 1 84 ? -6.642 -6.169 18.643 1.00 82.94 84 SER A C 1
ATOM 698 O O . SER A 1 84 ? -6.738 -5.277 17.790 1.00 82.94 84 SER A O 1
ATOM 700 N N . ASP A 1 85 ? -7.490 -7.191 18.716 1.00 84.69 85 ASP A N 1
ATOM 701 C CA . ASP A 1 85 ? -8.596 -7.382 17.774 1.00 84.69 85 ASP A CA 1
ATOM 702 C C . ASP A 1 85 ? -9.525 -6.157 17.749 1.00 84.69 85 ASP A C 1
ATOM 704 O O . ASP A 1 85 ? -9.889 -5.671 16.679 1.00 84.69 85 ASP A O 1
ATOM 708 N N . GLU A 1 86 ? -9.790 -5.529 18.903 1.00 82.88 86 GLU A N 1
ATOM 709 C CA . GLU A 1 86 ? -10.638 -4.331 18.974 1.00 82.88 86 GLU A CA 1
ATOM 710 C C . GLU A 1 86 ? -10.016 -3.104 18.301 1.00 82.88 86 GLU A C 1
ATOM 712 O O . GLU A 1 86 ? -10.726 -2.135 18.031 1.00 82.88 86 GLU A O 1
ATOM 717 N N . VAL A 1 87 ? -8.697 -3.074 18.093 1.00 84.62 87 VAL A N 1
ATOM 718 C CA . VAL A 1 87 ? -8.030 -2.030 17.302 1.00 84.62 87 VAL A CA 1
ATOM 719 C C . VAL A 1 87 ? -8.110 -2.374 15.822 1.00 84.62 87 VAL A C 1
ATOM 721 O O . VAL A 1 87 ? -8.415 -1.489 15.018 1.00 84.62 87 VAL A O 1
ATOM 724 N N . LEU A 1 88 ? -7.869 -3.639 15.475 1.00 86.38 88 LEU A N 1
ATOM 725 C CA . LEU A 1 88 ? -7.919 -4.134 14.101 1.00 86.38 88 LEU A CA 1
ATOM 726 C C . LEU A 1 88 ? -9.321 -4.023 13.492 1.00 86.38 88 LEU A C 1
ATOM 728 O O . LEU A 1 88 ? -9.426 -3.808 12.296 1.00 86.38 88 LEU A O 1
ATOM 732 N N . GLU A 1 89 ? -10.389 -4.072 14.288 1.00 89.25 89 GLU A N 1
ATOM 733 C CA . GLU A 1 89 ? -11.770 -3.891 13.813 1.00 89.25 89 GLU A CA 1
ATOM 734 C C . GLU A 1 89 ? -12.164 -2.418 13.569 1.00 89.25 89 GLU A C 1
ATOM 736 O O . GLU A 1 89 ? -13.218 -2.124 12.993 1.00 89.25 89 GLU A O 1
ATOM 741 N N . ARG A 1 90 ? -11.352 -1.442 14.000 1.00 92.00 90 ARG A N 1
ATOM 742 C CA . ARG A 1 90 ? -11.724 -0.020 13.910 1.00 92.00 90 ARG A CA 1
ATOM 743 C C . ARG A 1 90 ? -11.520 0.530 12.504 1.00 92.00 90 ARG A C 1
ATOM 745 O O . ARG A 1 90 ? -10.407 0.624 11.993 1.00 92.00 90 ARG A O 1
ATOM 752 N N . TYR A 1 91 ? -12.578 1.110 11.942 1.00 94.19 91 TYR A N 1
ATOM 753 C CA . TYR A 1 91 ? -12.491 1.865 10.686 1.00 94.19 91 TYR A CA 1
ATOM 754 C C . TYR A 1 91 ? -11.488 3.029 10.730 1.00 94.19 91 TYR A C 1
ATOM 756 O O . TYR A 1 91 ? -10.859 3.329 9.713 1.00 94.19 91 TYR A O 1
ATOM 764 N N . SER A 1 92 ? -11.301 3.666 11.891 1.00 92.44 92 SER A N 1
ATOM 765 C CA . SER A 1 92 ? -10.298 4.721 12.079 1.00 92.44 92 SER A CA 1
ATOM 766 C C . SER A 1 92 ? -8.867 4.187 11.984 1.00 92.44 92 SER A C 1
ATOM 768 O O . SER A 1 92 ? -8.016 4.855 11.399 1.00 92.44 92 SER A O 1
ATOM 770 N N . PHE A 1 93 ? -8.604 2.961 12.453 1.00 92.94 93 PHE A N 1
ATOM 771 C CA . PHE A 1 93 ? -7.319 2.288 12.254 1.00 92.94 93 PHE A CA 1
ATOM 772 C C . PHE A 1 93 ? -7.061 2.040 10.764 1.00 92.94 93 PHE A C 1
ATOM 774 O O . PHE A 1 93 ? -6.012 2.413 10.243 1.00 92.94 93 PHE A O 1
ATOM 781 N N . HIS A 1 94 ? -8.042 1.516 10.030 1.00 95.12 94 HIS A N 1
ATOM 782 C CA . HIS A 1 94 ? -7.883 1.303 8.589 1.00 95.12 94 HIS A CA 1
ATOM 783 C C . HIS A 1 94 ? -7.744 2.607 7.802 1.00 95.12 94 HIS A C 1
ATOM 785 O O . HIS A 1 94 ? -6.891 2.703 6.922 1.00 95.12 94 HIS A O 1
ATOM 791 N N . THR A 1 95 ? -8.523 3.635 8.151 1.00 96.06 95 THR A N 1
ATOM 792 C CA . THR A 1 95 ? -8.387 4.983 7.578 1.00 96.06 95 THR A CA 1
ATOM 793 C C . THR A 1 95 ? -6.960 5.487 7.783 1.00 96.06 95 THR A C 1
ATOM 795 O O . THR A 1 95 ? -6.298 5.908 6.837 1.00 96.06 95 THR A O 1
ATOM 798 N N . MET A 1 96 ? -6.448 5.367 9.010 1.00 94.75 96 MET A N 1
ATOM 799 C CA . MET A 1 96 ? -5.080 5.731 9.360 1.00 94.75 96 MET A CA 1
ATOM 800 C C . MET A 1 96 ? -4.056 5.006 8.474 1.00 94.75 96 MET A C 1
ATOM 802 O O . MET A 1 96 ? -3.139 5.646 7.963 1.00 94.75 96 MET A O 1
ATOM 806 N N . MET A 1 97 ? -4.208 3.699 8.257 1.00 94.69 97 MET A N 1
ATOM 807 C CA . MET A 1 97 ? -3.278 2.917 7.436 1.00 94.69 97 MET A CA 1
ATOM 808 C C . MET A 1 97 ? -3.272 3.345 5.963 1.00 94.69 97 MET A C 1
ATOM 810 O O . MET A 1 97 ? -2.199 3.478 5.376 1.00 94.69 97 MET A O 1
ATOM 814 N N . TYR A 1 98 ? -4.435 3.641 5.376 1.00 96.12 98 TYR A N 1
ATOM 815 C CA . TYR A 1 98 ? -4.517 4.166 4.007 1.00 96.12 98 TYR A CA 1
ATOM 816 C C . TYR A 1 98 ? -3.890 5.568 3.878 1.00 96.12 98 TYR A C 1
ATOM 818 O O . TYR A 1 98 ? -3.182 5.861 2.908 1.00 96.12 98 TYR A O 1
ATOM 826 N N . LEU A 1 99 ? -4.090 6.438 4.874 1.00 94.81 99 LEU A N 1
ATOM 827 C CA . LEU A 1 99 ? -3.465 7.765 4.907 1.00 94.81 99 LEU A CA 1
ATOM 828 C C . LEU A 1 99 ? -1.938 7.666 5.057 1.00 94.81 99 LEU A C 1
ATOM 830 O O . LEU A 1 99 ? -1.207 8.357 4.344 1.00 94.81 99 LEU A O 1
ATOM 834 N N . LYS A 1 100 ? -1.438 6.769 5.920 1.00 93.44 100 LYS A N 1
ATOM 835 C CA . LYS A 1 100 ? 0.001 6.470 6.036 1.00 93.44 100 LYS A CA 1
ATOM 836 C C . LYS A 1 100 ? 0.576 5.963 4.722 1.00 93.44 100 LYS A C 1
ATOM 838 O O . LYS A 1 100 ? 1.637 6.430 4.317 1.00 93.44 100 LYS A O 1
ATOM 843 N N . PHE A 1 101 ? -0.125 5.059 4.043 1.00 94.88 101 PHE A N 1
ATOM 844 C CA . PHE A 1 101 ? 0.314 4.560 2.747 1.00 94.88 101 PHE A CA 1
ATOM 845 C C . PHE A 1 101 ? 0.382 5.671 1.697 1.00 94.88 101 PHE A C 1
ATOM 847 O O . PHE A 1 101 ? 1.347 5.744 0.944 1.00 94.88 101 PHE A O 1
ATOM 854 N N . THR A 1 102 ? -0.572 6.604 1.694 1.00 94.31 102 THR A N 1
ATOM 855 C CA . THR A 1 102 ? -0.520 7.770 0.798 1.00 94.31 102 THR A CA 1
ATOM 856 C C . THR A 1 102 ? 0.746 8.603 1.027 1.00 94.31 102 THR A C 1
ATOM 858 O O . THR A 1 102 ? 1.461 8.913 0.073 1.00 94.31 102 THR A O 1
ATOM 861 N N . LEU A 1 103 ? 1.073 8.914 2.286 1.00 91.69 103 LEU A N 1
ATOM 862 C CA . LEU A 1 103 ? 2.305 9.634 2.641 1.00 91.69 103 LEU A CA 1
ATOM 863 C C . LEU A 1 103 ? 3.566 8.830 2.272 1.00 91.69 103 LEU A C 1
ATOM 865 O O . LEU A 1 103 ? 4.554 9.392 1.792 1.00 91.69 103 LEU A O 1
ATOM 869 N N . TYR A 1 104 ? 3.531 7.509 2.462 1.00 91.38 104 TYR A N 1
ATOM 870 C CA . TYR A 1 104 ? 4.604 6.597 2.070 1.00 91.38 104 TYR A CA 1
ATOM 871 C C . TYR A 1 104 ? 4.839 6.628 0.555 1.00 91.38 104 TYR A C 1
ATOM 873 O O . TYR A 1 104 ? 5.967 6.834 0.103 1.00 91.38 104 TYR A O 1
ATOM 881 N N . ALA A 1 105 ? 3.769 6.526 -0.233 1.00 92.44 105 ALA A N 1
ATOM 882 C CA . ALA A 1 105 ? 3.799 6.613 -1.686 1.00 92.44 105 ALA A CA 1
ATOM 883 C C . ALA A 1 105 ? 4.353 7.953 -2.172 1.00 92.44 105 ALA A C 1
ATOM 885 O O . ALA A 1 105 ? 5.246 7.967 -3.019 1.00 92.44 105 ALA A O 1
ATOM 886 N N . GLN A 1 106 ? 3.920 9.075 -1.595 1.00 90.12 106 GLN A N 1
ATOM 887 C CA . GLN A 1 106 ? 4.463 10.404 -1.909 1.00 90.12 106 GLN A CA 1
ATOM 888 C C . GLN A 1 106 ? 5.973 10.488 -1.638 1.00 90.12 106 GLN A C 1
ATOM 890 O O . GLN A 1 106 ? 6.743 10.967 -2.475 1.00 90.12 106 GLN A O 1
ATOM 895 N N . LYS A 1 107 ? 6.423 9.983 -0.483 1.00 88.38 107 LYS A N 1
ATOM 896 C CA . LYS A 1 107 ? 7.837 9.997 -0.086 1.00 88.38 107 LYS A CA 1
ATOM 897 C C . LYS A 1 107 ? 8.708 9.153 -1.017 1.00 88.38 107 LYS A C 1
ATOM 899 O O . LYS A 1 107 ? 9.794 9.591 -1.404 1.00 88.38 107 LYS A O 1
ATOM 904 N N . HIS A 1 108 ? 8.255 7.948 -1.357 1.00 87.94 108 HIS A N 1
ATOM 905 C CA . HIS A 1 108 ? 9.058 6.967 -2.087 1.00 87.94 108 HIS A CA 1
ATOM 906 C C . HIS A 1 108 ? 8.953 7.078 -3.612 1.00 87.94 108 HIS A C 1
ATOM 908 O O . HIS A 1 108 ? 9.825 6.564 -4.303 1.00 87.94 108 HIS A O 1
ATOM 914 N N . SER A 1 109 ? 7.973 7.811 -4.142 1.00 86.25 109 SER A N 1
ATOM 915 C CA . SER A 1 109 ? 7.856 8.095 -5.581 1.00 86.25 109 SER A CA 1
ATOM 916 C C . SER A 1 109 ? 8.713 9.274 -6.060 1.00 86.25 109 SER A C 1
ATOM 918 O O . SER A 1 109 ? 9.196 9.247 -7.186 1.00 86.25 109 SER A O 1
ATOM 920 N N . ARG A 1 110 ? 8.944 10.290 -5.214 1.00 73.94 110 ARG A N 1
ATOM 921 C CA . ARG A 1 110 ? 9.588 11.565 -5.593 1.00 73.94 110 ARG A CA 1
ATOM 922 C C . ARG A 1 110 ? 11.061 11.448 -6.008 1.00 73.94 110 ARG A C 1
ATOM 924 O O . ARG A 1 110 ? 11.390 11.538 -7.181 1.00 73.94 110 ARG A O 1
ATOM 931 N N . ASN A 1 111 ? 11.954 11.287 -5.028 1.00 65.88 111 ASN A N 1
ATOM 932 C CA . ASN A 1 111 ? 13.414 11.269 -5.237 1.00 65.88 111 ASN A CA 1
ATOM 933 C C . ASN A 1 111 ? 14.006 9.866 -5.071 1.00 65.88 111 ASN A C 1
ATOM 935 O O . ASN A 1 111 ? 15.169 9.637 -5.381 1.00 65.88 111 ASN A O 1
ATOM 939 N N . LYS A 1 112 ? 13.201 8.935 -4.550 1.00 74.19 112 LYS A N 1
ATOM 940 C CA . LYS A 1 112 ? 13.627 7.596 -4.145 1.00 74.19 112 LYS A CA 1
ATOM 941 C C . LYS A 1 112 ? 12.951 6.489 -4.946 1.00 74.19 112 LYS A C 1
ATOM 943 O O . LYS A 1 112 ? 13.040 5.337 -4.548 1.00 74.19 112 LYS A O 1
ATOM 948 N N . GLY A 1 113 ? 12.301 6.810 -6.068 1.00 75.50 113 GLY A N 1
ATOM 949 C CA . GLY A 1 113 ? 11.607 5.811 -6.887 1.00 75.50 113 GLY A CA 1
ATOM 950 C C . GLY A 1 113 ? 12.564 4.736 -7.404 1.00 75.50 113 GLY A C 1
ATOM 951 O O . GLY A 1 113 ? 12.325 3.550 -7.211 1.00 75.50 113 GLY A O 1
ATOM 952 N N . ALA A 1 114 ? 13.701 5.143 -7.978 1.00 77.88 114 ALA A N 1
ATOM 953 C CA . ALA A 1 114 ? 14.726 4.216 -8.464 1.00 77.88 114 ALA A CA 1
ATOM 954 C C . ALA A 1 114 ? 15.414 3.425 -7.333 1.00 77.88 114 ALA A C 1
ATOM 956 O O . ALA A 1 114 ? 15.651 2.223 -7.479 1.00 77.88 114 ALA A O 1
ATOM 957 N N . GLU A 1 115 ? 15.698 4.079 -6.199 1.00 83.50 115 GLU A N 1
ATOM 958 C CA . GLU A 1 115 ? 16.198 3.410 -4.989 1.00 83.50 115 GLU A CA 1
ATOM 959 C C . GLU A 1 115 ? 15.201 2.346 -4.527 1.00 83.50 115 GLU A C 1
ATOM 961 O O . GLU A 1 115 ? 15.568 1.190 -4.353 1.00 83.50 115 GLU A O 1
ATOM 966 N N . MET A 1 116 ? 13.919 2.701 -4.423 1.00 82.62 116 MET A N 1
ATOM 967 C CA . MET A 1 116 ? 12.861 1.800 -3.982 1.00 82.62 116 MET A CA 1
ATOM 968 C C . MET A 1 116 ? 12.665 0.630 -4.948 1.00 82.62 116 MET A C 1
ATOM 970 O O . MET A 1 116 ? 12.570 -0.504 -4.502 1.00 82.62 116 MET A O 1
ATOM 974 N N . ILE A 1 117 ? 12.687 0.857 -6.264 1.00 82.56 117 ILE A N 1
ATOM 975 C CA . ILE A 1 117 ? 12.650 -0.229 -7.261 1.00 82.56 117 ILE A CA 1
ATOM 976 C C . ILE A 1 117 ? 13.836 -1.184 -7.069 1.00 82.56 117 ILE A C 1
ATOM 978 O O . ILE A 1 117 ? 13.687 -2.398 -7.198 1.00 82.56 117 ILE A O 1
ATOM 982 N N . THR A 1 118 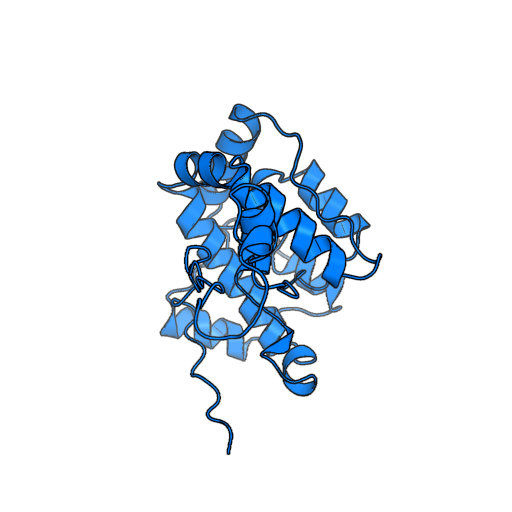? 15.013 -0.650 -6.741 1.00 83.19 118 THR A N 1
ATOM 983 C CA . THR A 1 118 ? 16.201 -1.465 -6.461 1.00 83.19 118 THR A CA 1
ATOM 984 C C . THR A 1 118 ? 16.040 -2.254 -5.163 1.00 83.19 118 THR A C 1
ATOM 986 O O . THR A 1 118 ? 16.347 -3.442 -5.147 1.00 83.19 118 THR A O 1
ATOM 989 N N . GLU A 1 119 ? 15.510 -1.639 -4.103 1.00 82.31 119 GLU A N 1
ATOM 990 C CA . GLU A 1 119 ? 15.185 -2.315 -2.840 1.00 82.31 119 GLU A CA 1
ATOM 991 C C . GLU A 1 119 ? 14.176 -3.453 -3.038 1.00 82.31 119 GLU A C 1
ATOM 993 O O . GLU A 1 119 ? 14.403 -4.564 -2.562 1.00 82.31 119 GLU A O 1
ATOM 998 N N . LEU A 1 120 ? 13.100 -3.209 -3.790 1.00 81.69 120 LEU A N 1
ATOM 999 C CA . LEU A 1 120 ? 12.067 -4.201 -4.105 1.00 81.69 120 LEU A CA 1
ATOM 1000 C C . LEU A 1 120 ? 12.618 -5.377 -4.931 1.00 81.69 120 LEU A C 1
ATOM 1002 O O . LEU A 1 120 ? 12.097 -6.487 -4.856 1.00 81.69 120 LEU A O 1
ATOM 1006 N N . ALA A 1 121 ? 13.692 -5.161 -5.694 1.00 81.12 121 ALA A N 1
ATOM 1007 C CA . ALA A 1 121 ? 14.335 -6.207 -6.483 1.00 81.12 121 ALA A CA 1
ATOM 1008 C C . ALA A 1 121 ? 15.293 -7.103 -5.672 1.00 81.12 121 ALA A C 1
ATOM 1010 O O . ALA A 1 121 ? 15.697 -8.152 -6.186 1.00 81.12 121 ALA A O 1
ATOM 1011 N N . LYS A 1 122 ? 15.671 -6.719 -4.441 1.00 75.81 122 LYS A N 1
ATOM 1012 C CA . LYS A 1 122 ? 16.631 -7.473 -3.619 1.00 75.81 122 LYS A CA 1
ATOM 1013 C C . LYS A 1 122 ? 16.079 -8.839 -3.214 1.00 75.81 122 LYS A C 1
ATOM 1015 O O . LYS A 1 122 ? 14.931 -8.970 -2.789 1.00 75.81 122 LYS A O 1
ATOM 1020 N N . ASP A 1 123 ? 16.939 -9.852 -3.237 1.00 69.81 123 ASP A N 1
ATOM 1021 C CA . ASP A 1 123 ? 16.558 -11.210 -2.829 1.00 69.81 123 ASP A CA 1
ATOM 1022 C C . ASP A 1 123 ? 16.235 -11.306 -1.333 1.00 69.81 123 ASP A C 1
ATOM 1024 O O . ASP A 1 123 ? 15.369 -12.083 -0.938 1.00 69.81 123 ASP A O 1
ATOM 1028 N N . THR A 1 124 ? 16.840 -10.451 -0.504 1.00 68.81 124 THR A N 1
ATOM 1029 C CA . THR A 1 124 ? 16.492 -10.325 0.920 1.00 68.81 124 THR A CA 1
ATOM 1030 C C . THR A 1 124 ? 15.039 -9.896 1.121 1.00 68.81 124 THR A C 1
ATOM 1032 O O . THR A 1 124 ? 14.369 -10.389 2.027 1.00 68.81 124 THR A O 1
ATOM 1035 N N . PHE A 1 125 ? 14.521 -9.014 0.263 1.00 73.75 125 PHE A N 1
ATOM 1036 C CA . PHE A 1 125 ? 13.126 -8.595 0.314 1.00 73.75 125 PHE A CA 1
ATOM 1037 C C . PHE A 1 125 ? 12.186 -9.711 -0.162 1.00 73.75 125 PHE A C 1
ATOM 1039 O O . PHE A 1 125 ? 11.207 -10.017 0.520 1.00 73.75 125 PHE A O 1
ATOM 1046 N N . LYS A 1 126 ? 12.526 -10.402 -1.260 1.00 73.81 126 LYS A N 1
ATOM 1047 C CA . LYS A 1 126 ? 11.772 -11.580 -1.730 1.00 73.81 126 LYS A CA 1
ATOM 1048 C C . LYS A 1 126 ? 11.704 -12.689 -0.677 1.00 73.81 126 LYS A C 1
ATOM 1050 O O . LYS A 1 126 ? 10.643 -13.277 -0.489 1.00 73.81 126 LYS A O 1
ATOM 1055 N N . ALA A 1 127 ? 12.804 -12.951 0.031 1.00 69.75 127 ALA A N 1
ATOM 1056 C CA . ALA A 1 127 ? 12.852 -13.935 1.110 1.00 69.75 127 ALA A CA 1
ATOM 1057 C C . ALA A 1 127 ? 11.905 -13.565 2.263 1.00 69.75 127 ALA A C 1
ATOM 1059 O O . ALA A 1 127 ? 11.115 -14.398 2.702 1.00 69.75 127 ALA A O 1
ATOM 1060 N N . ARG A 1 128 ? 11.909 -12.298 2.700 1.00 71.25 128 ARG A N 1
ATOM 1061 C CA . ARG A 1 128 ? 10.974 -11.798 3.725 1.00 71.25 128 ARG A CA 1
ATOM 1062 C C . ARG A 1 128 ? 9.517 -11.932 3.295 1.00 71.25 128 ARG A C 1
ATOM 1064 O O . ARG A 1 128 ? 8.689 -12.357 4.093 1.00 71.25 128 ARG A O 1
ATOM 1071 N N . MET A 1 129 ? 9.210 -11.618 2.037 1.00 74.81 129 MET A N 1
ATOM 1072 C CA . MET A 1 129 ? 7.869 -11.800 1.478 1.00 74.81 129 MET A CA 1
ATOM 1073 C C . MET A 1 129 ? 7.454 -13.278 1.486 1.00 74.81 129 MET A C 1
ATOM 1075 O O . MET A 1 129 ? 6.343 -13.593 1.903 1.00 74.81 129 MET A O 1
ATOM 1079 N N . ALA A 1 130 ? 8.345 -14.192 1.088 1.00 73.31 130 ALA A N 1
ATOM 1080 C CA . ALA A 1 130 ? 8.071 -15.630 1.095 1.00 73.31 130 ALA A CA 1
ATOM 1081 C C . ALA A 1 130 ? 7.795 -16.173 2.510 1.00 73.31 130 ALA A C 1
ATOM 1083 O O . ALA A 1 130 ? 6.904 -16.999 2.686 1.00 73.31 130 ALA A O 1
ATOM 1084 N N . ILE A 1 131 ? 8.507 -15.674 3.523 1.00 69.81 131 ILE A N 1
ATOM 1085 C CA . ILE A 1 131 ? 8.285 -16.036 4.933 1.00 69.81 131 ILE A CA 1
ATOM 1086 C C . ILE A 1 131 ? 6.976 -15.443 5.448 1.00 69.81 131 ILE A C 1
ATOM 1088 O O . ILE A 1 131 ? 6.196 -16.133 6.098 1.00 69.81 131 ILE A O 1
ATOM 1092 N N . ALA A 1 132 ? 6.688 -14.181 5.123 1.00 68.06 132 ALA A N 1
ATOM 1093 C CA . ALA A 1 132 ? 5.414 -13.561 5.467 1.00 68.06 132 ALA A CA 1
ATOM 1094 C C . ALA A 1 132 ? 4.236 -14.334 4.854 1.00 68.06 132 ALA A C 1
ATOM 1096 O O . ALA A 1 132 ? 3.284 -14.614 5.576 1.00 68.06 132 ALA A O 1
ATOM 1097 N N . LYS A 1 133 ? 4.345 -14.779 3.587 1.00 64.88 133 LYS A N 1
ATOM 1098 C CA . LYS A 1 133 ? 3.355 -15.619 2.877 1.00 64.88 133 LYS A CA 1
ATOM 1099 C C . LYS A 1 133 ? 2.936 -16.856 3.681 1.00 64.88 133 LYS A C 1
ATOM 1101 O O . LYS A 1 133 ? 1.767 -17.221 3.660 1.00 64.88 133 LYS A O 1
ATOM 1106 N N . GLN A 1 134 ? 3.850 -17.464 4.437 1.00 62.75 134 GLN A N 1
ATOM 1107 C CA . GLN A 1 134 ? 3.541 -18.630 5.276 1.00 62.75 134 GLN A CA 1
ATOM 1108 C C . GLN A 1 134 ? 2.650 -18.291 6.483 1.00 62.75 134 GLN A C 1
ATOM 1110 O O . GLN A 1 134 ? 1.884 -19.141 6.924 1.00 62.75 134 GLN A O 1
ATOM 1115 N N . ASN A 1 135 ? 2.693 -17.053 6.987 1.00 58.41 135 ASN A N 1
ATOM 1116 C CA . ASN A 1 135 ? 1.857 -16.596 8.108 1.00 58.41 135 ASN A CA 1
ATOM 1117 C C . ASN A 1 135 ? 0.465 -16.124 7.673 1.00 58.41 135 ASN A C 1
ATOM 1119 O O . ASN A 1 135 ? -0.370 -15.834 8.524 1.00 58.41 135 ASN A O 1
ATOM 1123 N N . PHE A 1 136 ? 0.217 -16.022 6.367 1.00 56.25 136 PHE A N 1
ATOM 1124 C CA . PHE A 1 136 ? -1.064 -15.564 5.839 1.00 56.25 136 PHE A CA 1
ATOM 1125 C C . PHE A 1 136 ? -2.146 -16.633 5.802 1.00 56.25 136 PHE A C 1
ATOM 1127 O O . PHE A 1 136 ? -3.306 -16.258 5.697 1.00 56.25 136 PHE A O 1
ATOM 1134 N N . GLY A 1 137 ? -1.783 -17.920 5.850 1.00 43.44 137 GLY A N 1
ATOM 1135 C CA . GLY A 1 137 ? -2.729 -19.018 5.665 1.00 43.44 137 GLY A CA 1
ATOM 1136 C C . GLY A 1 137 ? -3.575 -18.836 4.400 1.00 43.44 137 GLY A C 1
ATOM 1137 O O . GLY A 1 137 ? -4.675 -18.326 4.479 1.00 43.44 137 GLY A O 1
ATOM 1138 N N . GLU A 1 138 ? -3.066 -19.234 3.233 1.00 49.56 138 GLU A N 1
ATOM 1139 C CA . GLU A 1 138 ? -3.825 -19.458 1.978 1.00 49.56 138 GLU A CA 1
ATOM 1140 C C . GLU A 1 138 ? -4.688 -18.322 1.359 1.00 49.56 138 GLU A C 1
ATOM 1142 O O . GLU A 1 138 ? -5.075 -18.463 0.202 1.00 49.56 138 GLU A O 1
ATOM 1147 N N . ILE A 1 139 ? -4.982 -17.195 2.024 1.00 50.47 139 ILE A N 1
ATOM 1148 C CA .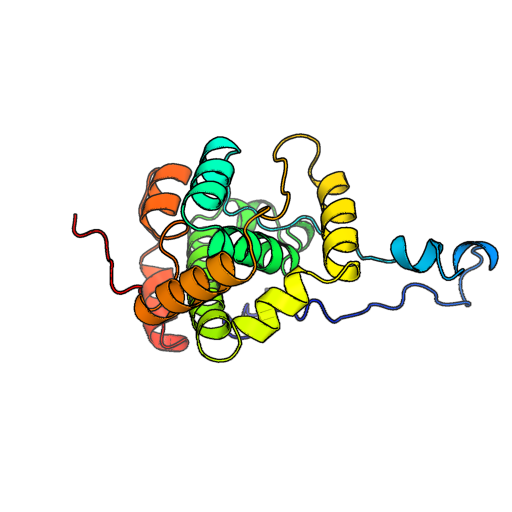 ILE A 1 139 ? -6.076 -16.291 1.593 1.00 50.47 139 ILE A CA 1
ATOM 1149 C C . ILE A 1 139 ? -5.672 -15.281 0.496 1.00 50.47 139 ILE A C 1
ATOM 1151 O O . ILE A 1 139 ? -6.522 -14.901 -0.310 1.00 50.47 139 ILE A O 1
ATOM 1155 N N . ILE A 1 140 ? -4.407 -14.835 0.429 1.00 61.62 140 ILE A N 1
ATOM 1156 C CA . ILE A 1 140 ? -3.934 -13.871 -0.591 1.00 61.62 140 ILE A CA 1
ATOM 1157 C C . ILE A 1 140 ? -2.544 -14.269 -1.102 1.00 61.62 140 ILE A C 1
ATOM 1159 O O . ILE A 1 140 ? -1.586 -14.356 -0.328 1.00 61.62 140 ILE A O 1
ATOM 1163 N N . ASP A 1 141 ? -2.406 -14.464 -2.416 1.00 68.06 141 ASP A N 1
ATOM 1164 C CA . ASP A 1 141 ? -1.110 -14.659 -3.068 1.00 68.06 141 ASP A CA 1
ATOM 1165 C C . ASP A 1 141 ? -0.425 -13.308 -3.312 1.00 68.06 141 ASP A C 1
ATOM 1167 O O . ASP A 1 141 ? -0.491 -12.714 -4.392 1.00 68.06 141 ASP A O 1
ATOM 1171 N N . LEU A 1 142 ? 0.234 -12.804 -2.268 1.00 71.56 142 LEU A N 1
ATOM 1172 C CA . LEU A 1 142 ? 1.069 -11.613 -2.364 1.00 71.56 142 LEU A CA 1
ATOM 1173 C C . LEU A 1 142 ? 2.404 -11.971 -3.022 1.00 71.56 142 LEU A C 1
ATOM 1175 O O . LEU A 1 142 ? 3.318 -12.512 -2.396 1.00 71.56 142 LEU A O 1
ATOM 1179 N N . ALA A 1 143 ? 2.514 -11.630 -4.302 1.00 79.88 143 ALA A N 1
ATOM 1180 C CA . ALA A 1 143 ? 3.741 -11.725 -5.075 1.00 79.88 143 ALA A CA 1
ATOM 1181 C C . ALA A 1 143 ? 3.970 -10.425 -5.837 1.00 79.88 143 ALA A C 1
ATOM 1183 O O . ALA A 1 143 ? 3.037 -9.924 -6.471 1.00 79.88 143 ALA A O 1
ATOM 1184 N N . LEU A 1 144 ? 5.213 -9.932 -5.835 1.00 83.19 144 LEU A N 1
ATOM 1185 C CA . LEU A 1 144 ? 5.595 -8.730 -6.578 1.00 83.19 144 LEU A CA 1
ATOM 1186 C C . LEU A 1 144 ? 5.155 -8.785 -8.043 1.00 83.19 144 LEU A C 1
ATOM 1188 O O . LEU A 1 144 ? 4.998 -9.854 -8.650 1.00 83.19 144 LEU A O 1
ATOM 1192 N N . SER A 1 145 ? 4.947 -7.605 -8.609 1.00 84.69 145 SER A N 1
ATOM 1193 C CA . SER A 1 145 ? 4.701 -7.435 -10.027 1.00 84.69 145 SER A CA 1
ATOM 1194 C C . SER A 1 145 ? 5.878 -7.983 -10.837 1.00 84.69 145 SER A C 1
ATOM 1196 O O . SER A 1 145 ? 7.045 -7.879 -10.464 1.00 84.69 145 SER A O 1
ATOM 1198 N N . ASN A 1 146 ? 5.568 -8.586 -11.981 1.00 87.31 146 ASN A N 1
ATOM 1199 C CA . ASN A 1 146 ? 6.564 -8.963 -12.982 1.00 87.31 146 ASN A CA 1
ATOM 1200 C C . ASN A 1 146 ? 6.833 -7.808 -13.967 1.00 87.31 146 ASN A C 1
ATOM 1202 O O . ASN A 1 146 ? 7.336 -8.037 -15.069 1.00 87.31 146 ASN A O 1
ATOM 1206 N N . ALA A 1 147 ? 6.471 -6.575 -13.594 1.00 88.44 147 ALA A N 1
ATOM 1207 C CA . ALA A 1 147 ? 6.643 -5.401 -14.430 1.00 88.44 147 ALA A CA 1
ATOM 1208 C C . ALA A 1 147 ? 8.131 -5.087 -14.638 1.00 88.44 147 ALA A C 1
ATOM 1210 O O . ALA A 1 147 ? 8.977 -5.282 -13.763 1.00 88.44 147 ALA A O 1
ATOM 1211 N N . SER A 1 148 ? 8.466 -4.570 -15.819 1.00 89.06 148 SER A N 1
ATOM 1212 C CA . SER A 1 148 ? 9.840 -4.181 -16.126 1.00 89.06 148 SER A CA 1
ATOM 1213 C C . SER A 1 148 ? 10.250 -2.927 -15.342 1.00 89.06 148 SER A C 1
ATOM 1215 O O . SER A 1 148 ? 9.416 -2.088 -14.992 1.00 89.06 148 SER A O 1
ATOM 1217 N N . LYS A 1 149 ? 11.558 -2.745 -15.106 1.00 87.44 149 LYS A N 1
ATOM 1218 C CA . LYS A 1 149 ? 12.082 -1.545 -14.423 1.00 87.44 149 LYS A CA 1
ATOM 1219 C C . LYS A 1 149 ? 11.594 -0.223 -15.050 1.00 87.44 149 LYS A C 1
ATOM 1221 O O . LYS A 1 149 ? 11.218 0.659 -14.281 1.00 87.44 149 LYS A O 1
ATOM 1226 N N . PRO A 1 150 ? 11.546 -0.060 -16.392 1.00 88.00 150 PRO A N 1
ATOM 1227 C CA . PRO A 1 150 ? 10.986 1.146 -17.003 1.00 88.00 150 PRO A CA 1
ATOM 1228 C C . PRO A 1 150 ? 9.509 1.379 -16.669 1.00 88.00 150 PRO A C 1
ATOM 1230 O O . PRO A 1 150 ? 9.126 2.514 -16.394 1.00 88.00 150 PRO A O 1
ATOM 1233 N N . VAL A 1 151 ? 8.690 0.319 -16.644 1.00 89.62 151 VAL A N 1
ATOM 1234 C CA . VAL A 1 151 ? 7.269 0.417 -16.270 1.00 89.62 151 VAL A CA 1
ATOM 1235 C C . VAL A 1 151 ? 7.141 0.871 -14.820 1.00 89.62 151 VAL A C 1
ATOM 1237 O O . VAL A 1 151 ? 6.428 1.832 -14.548 1.00 89.62 151 VAL A O 1
ATOM 1240 N N . LEU A 1 152 ? 7.884 0.249 -13.901 1.00 89.88 152 LEU A N 1
ATOM 1241 C CA . LEU A 1 152 ? 7.886 0.634 -12.488 1.00 89.88 152 LEU A CA 1
ATOM 1242 C C . LEU A 1 152 ? 8.334 2.089 -12.288 1.00 89.88 152 LEU A C 1
ATOM 1244 O O . LEU A 1 152 ? 7.716 2.817 -11.518 1.00 89.88 152 LEU A O 1
ATOM 1248 N N . ALA A 1 153 ? 9.362 2.540 -13.012 1.00 88.44 153 ALA A N 1
ATOM 1249 C CA . ALA A 1 153 ? 9.848 3.917 -12.934 1.00 88.44 153 ALA A CA 1
ATOM 1250 C C . ALA A 1 153 ? 8.815 4.935 -13.448 1.00 88.44 153 ALA A C 1
ATOM 1252 O O . ALA A 1 153 ? 8.597 5.965 -12.809 1.00 88.44 153 ALA A O 1
ATOM 1253 N N . ALA A 1 154 ? 8.139 4.639 -14.562 1.00 89.00 154 ALA A N 1
ATOM 1254 C CA . ALA A 1 154 ? 7.064 5.481 -15.082 1.00 89.00 154 ALA A CA 1
ATOM 1255 C C . ALA A 1 154 ? 5.877 5.555 -14.107 1.00 89.00 154 ALA A C 1
ATOM 1257 O O . ALA A 1 154 ? 5.312 6.624 -13.883 1.00 89.00 154 ALA A O 1
ATOM 1258 N N . ASN A 1 155 ? 5.527 4.431 -13.482 1.00 92.50 155 ASN A N 1
ATOM 1259 C CA . ASN A 1 155 ? 4.432 4.333 -12.522 1.00 92.50 155 ASN A CA 1
ATOM 1260 C C . ASN A 1 155 ? 4.772 5.057 -11.197 1.00 92.50 155 ASN A C 1
ATOM 1262 O O . ASN A 1 155 ? 3.923 5.749 -10.630 1.00 92.50 155 ASN A O 1
ATOM 1266 N N . ALA A 1 156 ? 6.037 5.009 -10.762 1.00 91.75 156 ALA A N 1
ATOM 1267 C CA . ALA A 1 156 ? 6.550 5.824 -9.661 1.00 91.75 156 ALA A CA 1
ATOM 1268 C C . ALA A 1 156 ? 6.453 7.324 -9.975 1.00 91.75 156 ALA A C 1
ATOM 1270 O O . ALA A 1 156 ? 5.915 8.081 -9.170 1.00 91.75 156 ALA A O 1
ATOM 1271 N N . LEU A 1 157 ? 6.885 7.757 -11.164 1.00 90.75 157 LEU A N 1
ATOM 1272 C CA . LEU A 1 157 ? 6.753 9.155 -11.584 1.00 90.75 157 LEU A CA 1
ATOM 1273 C C . LEU A 1 157 ? 5.284 9.601 -11.610 1.00 90.75 157 LEU A C 1
ATOM 1275 O O . LEU A 1 157 ? 4.958 10.658 -11.076 1.00 90.75 157 LEU A O 1
ATOM 1279 N N . ALA A 1 158 ? 4.388 8.775 -12.155 1.00 91.06 158 ALA A N 1
ATOM 1280 C CA . ALA A 1 158 ? 2.957 9.061 -12.175 1.00 91.06 158 ALA A CA 1
ATOM 1281 C C . ALA A 1 158 ? 2.376 9.216 -10.759 1.00 91.06 158 ALA A C 1
ATOM 1283 O O . ALA A 1 158 ? 1.581 10.127 -10.525 1.00 91.06 158 ALA A O 1
ATOM 1284 N N . THR A 1 159 ? 2.786 8.360 -9.817 1.00 91.81 159 THR A N 1
ATOM 1285 C CA . THR A 1 159 ? 2.397 8.432 -8.394 1.00 91.81 159 THR A CA 1
ATOM 1286 C C . THR A 1 159 ? 2.871 9.739 -7.758 1.00 91.81 159 THR A C 1
ATOM 1288 O O . THR A 1 159 ? 2.119 10.390 -7.031 1.00 91.81 159 THR A O 1
ATOM 1291 N N . TYR A 1 160 ? 4.100 10.167 -8.065 1.00 91.06 160 TYR A N 1
ATOM 1292 C CA . TYR A 1 160 ? 4.638 11.437 -7.584 1.00 91.06 160 TYR A CA 1
ATOM 1293 C C . TYR A 1 160 ? 3.844 12.631 -8.126 1.00 91.06 160 TYR A C 1
ATOM 1295 O O . TYR A 1 160 ? 3.400 13.477 -7.352 1.00 91.06 160 TYR A O 1
ATOM 1303 N N . THR A 1 161 ? 3.610 12.683 -9.440 1.00 91.12 161 THR A N 1
ATOM 1304 C CA . THR A 1 161 ? 2.841 13.760 -10.087 1.00 91.12 161 THR A CA 1
ATOM 1305 C C . THR A 1 161 ? 1.395 13.818 -9.592 1.00 91.12 161 THR A C 1
ATOM 1307 O O . THR A 1 161 ? 0.822 14.899 -9.473 1.00 91.12 161 THR A O 1
ATOM 1310 N N . ASN A 1 162 ? 0.808 12.671 -9.249 1.00 91.88 162 ASN A N 1
ATOM 1311 C CA . ASN A 1 162 ? -0.525 12.595 -8.656 1.00 91.88 162 ASN A CA 1
ATOM 1312 C C . ASN A 1 162 ? -0.563 12.981 -7.177 1.00 91.88 162 ASN A C 1
ATOM 1314 O O . ASN A 1 162 ? -1.641 13.022 -6.598 1.00 91.88 162 ASN A O 1
ATOM 1318 N N . ASN A 1 163 ? 0.578 13.239 -6.538 1.00 91.25 163 ASN A N 1
ATOM 1319 C CA . ASN A 1 163 ? 0.646 13.428 -5.095 1.00 91.25 163 ASN A CA 1
ATOM 1320 C C . ASN A 1 163 ? 0.066 12.222 -4.315 1.00 91.25 163 ASN A C 1
ATOM 1322 O O . ASN A 1 163 ? -0.628 12.399 -3.317 1.00 91.25 163 ASN A O 1
ATOM 1326 N N . GLY A 1 164 ? 0.332 10.985 -4.752 1.00 92.38 164 GLY A N 1
ATOM 1327 C CA . GLY A 1 164 ? -0.076 9.764 -4.043 1.00 92.38 164 GLY A CA 1
ATOM 1328 C C . GLY A 1 164 ? -0.644 8.653 -4.940 1.00 92.38 164 GLY A C 1
ATOM 1329 O O . GLY A 1 164 ? -0.588 8.759 -6.169 1.00 92.38 164 GLY A O 1
ATOM 1330 N N . PRO A 1 165 ? -1.162 7.571 -4.326 1.00 94.12 165 PRO A N 1
ATOM 1331 C CA . PRO A 1 165 ? -1.606 6.372 -5.032 1.00 94.12 165 PRO A CA 1
ATOM 1332 C C . PRO A 1 165 ? -2.875 6.613 -5.861 1.00 94.12 165 PRO A C 1
ATOM 1334 O O . PRO A 1 165 ? -3.717 7.450 -5.522 1.00 94.12 165 PRO A O 1
ATOM 1337 N N . TYR A 1 166 ? -3.015 5.849 -6.941 1.00 92.94 166 TYR A N 1
ATOM 1338 C CA . TYR A 1 166 ? -4.197 5.796 -7.799 1.00 92.94 166 TYR A CA 1
ATOM 1339 C C . TYR A 1 166 ? -5.139 4.648 -7.429 1.00 92.94 166 TYR A C 1
ATOM 1341 O O . TYR A 1 166 ? -6.351 4.816 -7.546 1.00 92.94 166 TYR A O 1
ATOM 1349 N N . GLY A 1 167 ? -4.608 3.494 -7.017 1.00 92.31 167 GLY A N 1
ATOM 1350 C CA . GLY A 1 167 ? -5.396 2.286 -6.770 1.00 92.31 167 GLY A CA 1
ATOM 1351 C C . GLY A 1 167 ? -5.875 2.157 -5.327 1.00 92.31 167 GLY A C 1
ATOM 1352 O O . GLY A 1 167 ? -7.064 2.024 -5.079 1.00 92.31 167 GLY A O 1
ATOM 1353 N N . ILE A 1 168 ? -4.963 2.231 -4.367 1.00 95.19 168 ILE A N 1
ATOM 1354 C CA . ILE A 1 168 ? -5.149 2.036 -2.930 1.00 95.19 168 ILE A CA 1
ATOM 1355 C C . ILE A 1 168 ? -5.353 3.413 -2.294 1.00 95.19 168 ILE A C 1
ATOM 1357 O O . ILE A 1 168 ? -4.467 4.017 -1.688 1.00 95.19 168 ILE A O 1
ATOM 1361 N N . ASN A 1 169 ? -6.553 3.941 -2.501 1.00 92.75 169 ASN A N 1
ATOM 1362 C CA . ASN A 1 169 ? -6.999 5.250 -2.032 1.00 92.75 169 ASN A CA 1
ATOM 1363 C C . ASN A 1 169 ? -8.395 5.143 -1.385 1.00 92.75 169 ASN A C 1
ATOM 1365 O O . ASN A 1 169 ? -8.868 4.048 -1.080 1.00 92.75 169 ASN A O 1
ATOM 1369 N N . GLU A 1 170 ? -9.076 6.276 -1.179 1.00 93.44 170 GLU A N 1
ATOM 1370 C CA . GLU A 1 170 ? -10.392 6.292 -0.524 1.00 93.44 170 GLU A CA 1
ATOM 1371 C C . GLU A 1 170 ? -11.467 5.539 -1.322 1.00 93.44 170 GLU A C 1
ATOM 1373 O O . GLU A 1 170 ? -12.395 4.981 -0.739 1.00 93.44 170 GLU A O 1
ATOM 1378 N N . TYR A 1 171 ? -11.329 5.461 -2.649 1.00 92.19 171 TYR A N 1
ATOM 1379 C CA . TYR A 1 171 ? -12.226 4.659 -3.471 1.00 92.19 171 TYR A CA 1
ATOM 1380 C C . TYR A 1 171 ? -12.051 3.168 -3.174 1.00 92.19 171 TYR A C 1
ATOM 1382 O O . TYR A 1 171 ? -13.039 2.481 -2.916 1.00 92.19 171 TYR A O 1
ATOM 1390 N N . MET A 1 172 ? -10.814 2.662 -3.141 1.00 95.31 172 MET A N 1
ATOM 1391 C CA . MET A 1 172 ? -10.563 1.274 -2.735 1.00 95.31 172 MET A CA 1
ATOM 1392 C C . MET A 1 172 ? -11.044 1.018 -1.308 1.00 95.31 172 MET A C 1
ATOM 1394 O O . MET A 1 172 ? -11.750 0.042 -1.074 1.00 95.31 172 MET A O 1
ATOM 1398 N N . TYR A 1 173 ? -10.776 1.940 -0.383 1.00 96.44 173 TYR A N 1
ATOM 1399 C CA . TYR A 1 173 ? -11.283 1.856 0.984 1.00 96.44 173 TYR A CA 1
ATOM 1400 C C . TYR A 1 173 ? -12.811 1.723 1.022 1.00 96.44 173 TYR A C 1
ATOM 1402 O O . TYR A 1 173 ? -13.341 0.837 1.687 1.00 96.44 173 TYR A O 1
ATOM 1410 N N . LYS A 1 174 ? -13.539 2.544 0.256 1.00 96.06 174 LYS A N 1
ATOM 1411 C CA . LYS A 1 174 ? -15.001 2.461 0.167 1.00 96.06 174 LYS A CA 1
ATOM 1412 C C . LYS A 1 174 ? -15.479 1.141 -0.431 1.00 96.06 174 LYS A C 1
ATOM 1414 O O . LYS A 1 174 ? -16.490 0.623 0.030 1.00 96.06 174 LYS A O 1
ATOM 1419 N N . ASN A 1 175 ? -14.766 0.584 -1.408 1.00 95.69 175 ASN A N 1
ATOM 1420 C CA . ASN A 1 175 ? -15.089 -0.735 -1.961 1.00 95.69 175 ASN A CA 1
ATOM 1421 C C . ASN A 1 175 ? -14.843 -1.871 -0.961 1.00 95.69 175 ASN A C 1
ATOM 1423 O O . ASN A 1 175 ? -15.592 -2.841 -0.957 1.00 95.69 175 ASN A O 1
ATOM 1427 N N . VAL A 1 176 ? -13.818 -1.754 -0.116 1.00 96.06 176 VAL A N 1
ATOM 1428 C CA . VAL A 1 176 ? -13.487 -2.754 0.909 1.00 96.06 176 VAL A CA 1
ATOM 1429 C C . VAL A 1 176 ? -14.442 -2.675 2.106 1.00 96.06 176 VAL A C 1
ATOM 1431 O O . VAL A 1 176 ? -14.959 -3.694 2.550 1.00 96.06 176 VAL A O 1
ATOM 1434 N N . PHE A 1 177 ? -14.705 -1.472 2.621 1.00 95.94 177 PHE A N 1
ATOM 1435 C CA . PHE A 1 177 ? -15.416 -1.266 3.890 1.00 95.94 177 PHE A CA 1
ATOM 1436 C C . PHE A 1 177 ? -16.858 -0.760 3.736 1.00 95.94 177 PHE A C 1
ATOM 1438 O O . PHE A 1 177 ? -17.543 -0.537 4.733 1.00 95.94 177 PHE A O 1
ATOM 1445 N N . GLY A 1 178 ? -17.321 -0.499 2.511 1.00 96.69 178 GLY A N 1
ATOM 1446 C CA . GLY A 1 178 ? -18.656 0.047 2.243 1.00 96.69 178 GLY A CA 1
ATOM 1447 C C . GLY A 1 178 ? -18.859 1.494 2.711 1.00 96.69 178 GLY A C 1
ATOM 1448 O O . GLY A 1 178 ? -19.992 1.972 2.763 1.00 96.69 178 GLY A O 1
ATOM 1449 N N . ARG A 1 179 ? -17.788 2.212 3.076 1.00 95.38 179 ARG A N 1
ATOM 1450 C CA . ARG A 1 179 ? -17.855 3.568 3.643 1.00 95.38 179 ARG A CA 1
ATOM 1451 C C . ARG A 1 179 ? -16.618 4.404 3.334 1.00 95.38 179 ARG A C 1
ATOM 1453 O O . ARG A 1 179 ? -15.570 3.860 3.026 1.00 95.38 179 ARG A O 1
ATOM 1460 N N . THR A 1 180 ? -16.743 5.723 3.421 1.00 95.38 180 THR A N 1
ATOM 1461 C CA . THR A 1 180 ? -15.621 6.667 3.274 1.00 95.38 180 THR A CA 1
ATOM 1462 C C . THR A 1 180 ? -14.714 6.657 4.502 1.00 95.38 180 THR A C 1
ATOM 1464 O O . THR A 1 180 ? -15.062 6.072 5.533 1.00 95.38 180 THR A O 1
ATOM 1467 N N . TYR A 1 181 ? -13.577 7.345 4.418 1.00 95.38 181 TYR A N 1
ATOM 1468 C CA . TYR A 1 181 ? -12.666 7.491 5.546 1.00 95.38 181 TYR A CA 1
ATOM 1469 C C . TYR A 1 181 ? -13.330 8.119 6.773 1.00 95.38 181 TYR A C 1
ATOM 1471 O O . TYR A 1 181 ? -14.221 8.973 6.674 1.00 95.38 181 TYR A O 1
ATOM 1479 N N . ASP A 1 182 ? -12.824 7.734 7.944 1.00 95.00 182 ASP A N 1
ATOM 1480 C CA . ASP A 1 182 ? -13.142 8.384 9.207 1.00 95.00 182 ASP A CA 1
ATOM 1481 C C . ASP A 1 182 ? -12.656 9.844 9.201 1.00 95.00 182 ASP A C 1
ATOM 1483 O O . ASP A 1 182 ? -11.456 10.131 9.163 1.00 95.00 182 ASP A O 1
ATOM 1487 N N . GLN A 1 183 ? -13.599 10.785 9.242 1.00 94.56 183 GLN A N 1
ATOM 1488 C CA . GLN A 1 183 ? -13.313 12.209 9.041 1.00 94.56 183 GLN A CA 1
ATOM 1489 C C . GLN A 1 183 ? -12.502 12.832 10.182 1.00 94.56 183 GLN A C 1
ATOM 1491 O O . GLN A 1 183 ? -11.715 13.754 9.948 1.00 94.56 183 GLN A O 1
ATOM 1496 N N . ALA A 1 184 ? -12.645 12.321 11.409 1.00 92.81 184 ALA A N 1
ATOM 1497 C CA . ALA A 1 184 ? -11.842 12.770 12.544 1.00 92.81 184 ALA A CA 1
ATOM 1498 C C . ALA A 1 184 ? -10.366 12.390 12.349 1.00 92.81 184 ALA A C 1
ATOM 1500 O O . ALA A 1 184 ? -9.474 13.219 12.542 1.00 92.81 184 ALA A O 1
ATOM 1501 N N . THR A 1 185 ? -10.112 11.169 11.876 1.00 92.44 185 THR A N 1
ATOM 1502 C CA . THR A 1 185 ? -8.772 10.686 11.528 1.00 92.44 185 THR A CA 1
ATOM 1503 C C . THR A 1 185 ? -8.177 11.478 10.363 1.00 92.44 185 THR A C 1
ATOM 1505 O O . THR A 1 185 ? -7.032 11.917 10.451 1.00 92.44 185 THR A O 1
ATOM 1508 N N . VAL A 1 186 ? -8.945 11.742 9.301 1.00 93.25 186 VAL A N 1
ATOM 1509 C CA . VAL A 1 186 ? -8.486 12.582 8.177 1.00 93.25 186 VAL A CA 1
ATOM 1510 C C . VAL A 1 186 ? -8.115 13.989 8.655 1.00 93.25 186 VAL A C 1
ATOM 1512 O O . VAL A 1 186 ? -7.030 14.484 8.345 1.00 93.25 186 VAL A O 1
ATOM 1515 N N . SER A 1 187 ? -8.971 14.614 9.466 1.00 92.31 187 SER A N 1
ATOM 1516 C CA . SER A 1 187 ? -8.736 15.958 10.010 1.00 92.31 187 SER A CA 1
ATOM 1517 C C . SER A 1 187 ? -7.470 16.014 10.863 1.00 92.31 187 SER A C 1
ATOM 1519 O O . SER A 1 187 ? -6.660 16.930 10.714 1.00 92.31 187 SER A O 1
ATOM 1521 N N . LEU A 1 188 ? -7.251 14.998 11.702 1.00 91.38 188 LEU A N 1
ATOM 1522 C CA . LEU A 1 188 ? -6.023 14.849 12.478 1.00 91.38 188 LEU A CA 1
ATOM 1523 C C . LEU A 1 188 ? -4.788 14.791 11.567 1.00 91.38 188 LEU A C 1
ATOM 1525 O O . LEU A 1 188 ? -3.777 15.427 11.864 1.00 91.38 188 LEU A O 1
ATOM 1529 N N . TYR A 1 189 ? -4.870 14.058 10.455 1.00 91.31 189 TYR A N 1
ATOM 1530 C CA . TYR A 1 189 ? -3.772 13.917 9.501 1.00 91.31 189 TYR A CA 1
ATOM 1531 C C . TYR A 1 189 ? -3.436 15.202 8.757 1.00 91.31 189 TYR A C 1
ATOM 1533 O O . TYR A 1 189 ? -2.258 15.533 8.604 1.00 91.31 189 TYR A O 1
ATOM 1541 N N . ILE A 1 190 ? -4.453 15.956 8.353 1.00 90.75 190 ILE A N 1
ATOM 1542 C CA . ILE A 1 190 ? -4.269 17.268 7.732 1.00 90.75 190 ILE A CA 1
ATOM 1543 C C . ILE A 1 190 ? -3.598 18.227 8.724 1.00 90.75 190 ILE A C 1
ATOM 1545 O O . ILE A 1 190 ? -2.602 18.865 8.387 1.00 90.75 190 ILE A O 1
ATOM 1549 N N . GLN A 1 191 ? -4.096 18.288 9.963 1.00 90.94 191 GLN A N 1
ATOM 1550 C CA . GLN A 1 191 ? -3.632 19.250 10.966 1.00 90.94 191 GLN A CA 1
ATOM 1551 C C . GLN A 1 191 ? -2.238 18.933 11.518 1.00 90.94 191 GLN A C 1
ATOM 1553 O O . GLN A 1 191 ? -1.437 19.846 11.700 1.00 90.94 191 GLN A O 1
ATOM 1558 N N . LYS A 1 192 ? -1.946 17.660 11.816 1.00 87.75 192 LYS A N 1
ATOM 1559 C CA . LYS A 1 192 ? -0.701 17.268 12.501 1.00 87.75 192 LYS A CA 1
ATOM 1560 C C . LYS A 1 192 ? 0.398 16.768 11.576 1.00 87.75 192 LYS A C 1
ATOM 1562 O O . LYS A 1 192 ? 1.566 16.851 11.944 1.00 87.75 192 LYS A O 1
ATOM 1567 N N . TYR A 1 193 ? 0.043 16.214 10.420 1.00 84.25 193 TYR A N 1
ATOM 1568 C CA . TYR A 1 193 ? 0.991 15.504 9.554 1.00 84.25 193 TYR A CA 1
ATOM 1569 C C . TYR A 1 193 ? 1.076 16.099 8.152 1.00 84.25 193 TYR A C 1
ATOM 1571 O O . TYR A 1 193 ? 1.681 15.489 7.275 1.00 84.25 193 TYR A O 1
ATOM 1579 N N . HIS A 1 194 ? 0.495 17.289 7.956 1.00 85.19 194 HIS A N 1
ATOM 1580 C CA . HIS A 1 194 ? 0.482 18.011 6.683 1.00 85.19 194 HIS A CA 1
ATOM 1581 C C . HIS A 1 194 ? 0.034 17.125 5.516 1.00 85.19 194 HIS A C 1
ATOM 1583 O O . HIS A 1 194 ? 0.556 17.220 4.405 1.00 85.19 194 HIS A O 1
ATOM 1589 N N . TYR A 1 195 ? -0.921 16.231 5.787 1.00 88.62 195 TYR A N 1
ATOM 1590 C CA . TYR A 1 195 ? -1.461 15.347 4.772 1.00 88.62 195 TYR A CA 1
ATOM 1591 C C . TYR A 1 195 ? -2.103 16.164 3.652 1.00 88.62 195 TYR A C 1
ATOM 1593 O O . TYR A 1 195 ? -2.997 16.978 3.893 1.00 88.62 195 TYR A O 1
ATOM 1601 N N . SER A 1 196 ? -1.668 15.893 2.425 1.00 87.94 196 SER A N 1
ATOM 1602 C CA . SER A 1 196 ? -2.305 16.375 1.207 1.00 87.94 196 SER A CA 1
ATOM 1603 C C . SER A 1 196 ? -2.799 15.166 0.416 1.00 87.94 196 SER A C 1
ATOM 1605 O O . SER A 1 196 ? -1.988 14.279 0.137 1.00 87.94 196 SER A O 1
ATOM 1607 N N . PRO A 1 197 ? -4.091 15.097 0.056 1.00 87.88 197 PRO A N 1
ATOM 1608 C CA . PRO A 1 197 ? -4.617 13.984 -0.721 1.00 87.88 197 PRO A CA 1
ATOM 1609 C C . PRO A 1 197 ? -4.078 13.983 -2.162 1.00 87.88 197 PRO A C 1
ATOM 1611 O O . PRO A 1 197 ? -3.572 15.009 -2.634 1.00 87.88 197 PRO A O 1
ATOM 1614 N N . PRO A 1 198 ? -4.213 12.856 -2.881 1.00 90.00 198 PRO A N 1
ATOM 1615 C CA . PRO A 1 198 ? -3.894 12.790 -4.302 1.00 90.00 198 PRO A CA 1
ATOM 1616 C C . PRO A 1 198 ? -4.700 13.795 -5.146 1.00 90.00 198 PRO A C 1
ATOM 1618 O O . PRO A 1 198 ? -5.820 14.174 -4.791 1.00 90.00 198 PRO A O 1
ATOM 1621 N N . ASN A 1 199 ? -4.118 14.215 -6.271 1.00 87.69 199 ASN A N 1
ATOM 1622 C CA . ASN A 1 199 ? -4.665 15.203 -7.204 1.00 87.69 199 ASN A CA 1
ATOM 1623 C C . ASN A 1 199 ? -5.884 14.663 -7.947 1.00 87.69 199 ASN A C 1
ATOM 1625 O O . ASN A 1 199 ? -6.911 15.339 -8.010 1.00 87.69 199 ASN A O 1
ATOM 1629 N N . ASN A 1 200 ? -5.805 13.426 -8.444 1.00 76.62 200 ASN A N 1
ATOM 1630 C CA . ASN A 1 200 ? -6.992 12.684 -8.845 1.00 76.62 200 ASN A CA 1
ATOM 1631 C C . ASN A 1 200 ? -7.750 12.259 -7.588 1.00 76.62 200 ASN A C 1
ATOM 1633 O O . ASN A 1 200 ? -7.697 11.113 -7.142 1.00 76.62 200 ASN A O 1
ATOM 1637 N N . ARG A 1 201 ? -8.485 13.212 -7.018 1.00 55.88 201 ARG A N 1
ATOM 1638 C CA . ARG A 1 201 ? -9.685 12.889 -6.264 1.00 55.88 201 ARG A CA 1
ATOM 1639 C C . ARG A 1 201 ? -10.667 12.373 -7.302 1.00 55.88 201 ARG A C 1
ATOM 1641 O O . ARG A 1 201 ? -10.953 13.088 -8.259 1.00 55.88 201 ARG A O 1
ATOM 1648 N N . PHE A 1 202 ? -11.190 11.164 -7.140 1.00 45.00 202 PHE A N 1
ATOM 1649 C CA . PHE A 1 202 ? -12.477 10.891 -7.764 1.00 45.00 202 PHE A CA 1
ATOM 1650 C C . PHE A 1 202 ? -13.446 11.929 -7.189 1.00 45.00 202 PHE A C 1
ATOM 1652 O O . PHE A 1 202 ? -13.805 11.878 -6.013 1.00 45.00 202 PHE A O 1
ATOM 1659 N N . SER A 1 203 ? -13.764 12.944 -7.989 1.00 29.83 203 SER A N 1
ATOM 1660 C CA . SER A 1 203 ? -14.948 13.764 -7.794 1.00 29.83 203 SER A CA 1
ATOM 1661 C C . SER A 1 203 ? -16.141 12.814 -7.829 1.00 29.83 203 SER A C 1
ATOM 1663 O O . SER A 1 203 ? -16.265 12.044 -8.783 1.00 29.83 203 SER A O 1
ATOM 1665 N N . LEU A 1 204 ? -16.931 12.830 -6.752 1.00 33.47 204 LEU A N 1
ATOM 1666 C CA . LEU A 1 204 ? -18.254 12.204 -6.687 1.00 33.47 204 LEU A CA 1
ATOM 1667 C C . LEU A 1 204 ? -19.092 12.560 -7.919 1.00 33.47 204 LEU A C 1
ATOM 1669 O O . LEU A 1 204 ? -19.017 13.737 -8.345 1.00 33.47 204 LEU A O 1
#

Organism: NCBI:txid1785128

=== Feature glossary ===
The record interleaves many kinds of information about one protein. Here is each kind framed as the question it answers.

Q: What known structures does this most resemble?
A: Structural nearest neighbors (via Foldseek easy-search vs the PDB). Reported per hit: target PDB id, E-value, and alignment TM-score. A TM-score above ~0.5 is the conventional threshold for 'same fold'.

Q: Where is each backbone atom in 3D?
A: The mmCIF table is the protein's shape written out atom by atom. For each backbone N, Cα, C, and carbonyl O, it records an (x, y, z) coordinate triple in Å plus the residue type, chain letter, and residue number.

Q: What are the backbone torsion angles?
A: The φ/ψ torsion pair specifies the backbone conformation at each residue. φ rotates about the N–Cα bond, ψ about the Cα–C bond. Steric clashes forbid most of the (φ, ψ) plane — the allowed regions (α-helix basin, β-sheet basin, left-handed helix) are the Ramachandran-allowed regions.

Q: Which residues are buried vs exposed?
A: Solvent-accessible surface area (SASA) is the area in Å² traced out by the centre of a 1.4 Å probe sphere (a water molecule) rolled over the protein's van der Waals surface (Shrake–Rupley / Lee–Richards construction). Buried residues have near-zero SASA; fully exposed residues can exceed 200 Å². The total SASA scales roughly with the number of surface residues.

Q: How confident is the AlphaFold model at each residue?
A: pLDDT is the predicted lDDT-Cα score: AlphaFold's confidence that the local environment of each residue (all inter-atomic distances within 15 Å) is correctly placed. It is a per-residue number between 0 and 100, with higher meaning more reliable.

Q: What does the local fold look like, residue by residue?
A: 3Di is Foldseek's structural alphabet. Each residue is assigned one of twenty discrete states based on how its Cα sits relative to its spatial (not sequential) neighbors. Aligning 3Di strings finds structural homologs roughly as well as full 3D superposition, but orders of magnitude faster.

Q: How big and how compact is the whole molecule?
A: Radius of gyration (Rg) is the root-mean-square distance of Cα atoms from their centroid — a single number for overall size and compactness. A globular domain of N residues has Rg ≈ 2.2·N^0.38 Å; an extended or disordered chain has a much larger Rg. The Cα contact count is the number of residue pairs whose Cα atoms are within 8 Å and are more than four positions apart in sequence — a standard proxy for tertiary packing density. The bounding box is the smallest axis-aligned box enclosing all Cα atoms.

Q: Which residues are in helices, strands, or loops?
A: DSSP 8-state secondary structure assigns each residue one of H (α-helix), G (3₁₀-helix), I (π-helix), E (extended β-strand), B (isolated β-bridge), T (hydrogen-bonded turn), S (bend), or '-' (coil). The assignment is computed from backbone hydrogen-bond geometry via the Kabsch–Sander algorithm.

Q: How mobile is each atom in the crystal?
A: Crystallographic B-factors measure how much each atom's electron density is smeared out, in Å². They rise in mobile loops and surface residues and fall in the buried interior. In AlphaFold models this column is repurposed to hold pLDDT instead.

Q: What if only a Cα trace is available?
A: P-SEA three-state annotation labels each residue as helix, strand, or coil based purely on the geometry of the Cα trace. It serves as a fallback when the full backbone (and thus DSSP) is unavailable.

Q: What family and function is it annotated with?
A: Database cross-references. InterPro integrates a dozen domain/family signature databases into unified entries with residue-range hits. GO terms attach function/process/location labels with evidence codes. CATH codes position the fold in a four-level structural taxonomy. Organism is the NCBI-taxonomy species name.

Q: Are the domains correctly placed relative to each other?
A: Predicted Aligned Error (PAE) is an AlphaFold confidence matrix: entry (i, j) is the expected error in the position of residue j, in ångströms, when the prediction is superimposed on the true structure at residue i. Low PAE within a block of residues means that block is internally rigid and well-predicted; high PAE between two blocks means their relative placement is uncertain even if each block individually is confident.

Q: What do the diagnostic plots show?
A: Three diagnostic plots accompany the record. The Cα contact map visualizes the tertiary structure as a 2D adjacency matrix (8 Å cutoff, sequence-local contacts suppressed). The Ramachandran plot shows the distribution of backbone (φ, ψ) torsions, with points in the α and β basins reflecting secondary structure content. The PAE plot shows AlphaFold's inter-residue confidence as a color matrix.

Q: What is the amino-acid chain?
A: Primary structure: the covalent order of the twenty standard amino acids along the backbone. Two proteins with the same sequence will (almost always) fold to the same structure; two with 30% identity often share a fold but not the details.

Q: What do the rendered images show?
A: The six renders are orthographic views along the three Cartesian axes in both directions. Representation (cartoon, sticks, or surface) and color scheme (sequence-rainbow or by-chain) vary across proteins so the training set covers all the common visualization conventions.